Protein 6GDX (pdb70)

Sequence (323 aa):
SLIEETTADLRLLLTTVSTEVVEAQQLAQAAVEAGLAACCVSITPIQSCCYRWQGAIARETEQQMSFKTTVEQLDDALQQWLLQSQHPYALPECLVLTPIASSVAYRDWLRSSLSSLIETADLRLLLTTVSTEVEAQQLAQAAVEAGLAACCVSITPIQSSCCYRWQGAIARETEQQMSFKTTVEQLDDALQQQWLQSQHPYALPEECLVLTPIASSVAYRRDWLRSSLSLIETADLRLLLTTVSTEVEAQQLAQAAVEAGLAACCVSITPIQSSCCYRWQGAIARETEQQMSFKTTVEQLDALQQWLQSQHPYALPECLVLTPIASSVAYRDWLRSSLS

B-factor: mean 16.93, std 8.77, range [7.54, 92.62]

Nearest PDB structures (foldseek):
  6gdu-assembly1_A  TM=1.000E+00  e=5.718E-20  Synechococcus elongatus PCC 7942 = FACHB-805
  8umr-assembly1_B  TM=9.645E-01  e=8.218E-15  synthetic construct
  1kr4-assembly1_A  TM=9.808E-01  e=7.409E-11  Thermotoga maritima
  1o5j-assembly1_A  TM=9.788E-01  e=1.371E-10  Thermotoga maritima
  8t6c-assembly1_E  TM=9.879E-01  e=8.683E-10  synthetic construct

Secondary structure (DSSP, 8-state):
-EEE-SSEEEEEEEES-HHHHHHHHHHHHHTTS-SEEEEEEEEEEEEETTEEEEEEEEEEEEEEEHHHHHHHHHHHHHH-SSSS---EEE--SEEEHHHHHHHHHH-/--EEE-SSEEEEEEEES-HHHHHHHHHHHHHTTS-SEEEEEEEEEEEEETTEEEEEEEEEEEEEEEHHHHHHHHHHHHHHSSSSS---EEE--SEEEHHHHHHHHHH-/-EEE-SSEEEEEEEES-HHHHHHHHHHHHHTTS-SEEEEEEEEEEEEETTEEEEEEEEEEEEEEEHHHHHHHHHHHHHHSTT-----EEE--SEEEHHHHHHHHHT--

Radius of gyration: 18.45 Å; Cα contacts (8 Å, |Δi|>4): 808; chains: 3; bounding box: 30×48×52 Å

CATH classification: 3.30.70.120

Foldseek 3Di:
DKDFDFWKKKKKWKAADPVLQVVLQVVCLVVVLFLHKDKAKDWDWDQDPNRIDIGIIIMMIGIATNVSVVVSVVVCCVSPPDPDIDTDMDGDGMDDPVVVCSGHVSD/DDKDFDFWKKKKKWKAADPVLQVVLQVVCLVVLLAVGKDKDWDWDWDADPRHIDIGIIIMMIGIATNVSVVVSVVVCCPRPPDVDIDIDMDGDGMDDPVVVVSGVVSD/DKDFDFWKKKKKKKAADPVVQVVLQVVCLVQQLFVGKDKDKDWDWDADPRDTDIGIIIIMIGIATNVSPVVSVVVVCVVPVVDPIDTDMDGDGMDDPVVVVSGHVRGD

Structure (mmCIF, N/CA/C/O backbone):
data_6GDX
#
_entry.id   6GDX
#
_cell.length_a   35.602
_cell.length_b   96.329
_cell.length_c   48.912
_cell.angle_alpha   90.00
_cell.angle_beta   93.15
_cell.angle_gamma   90.00
#
_symmetry.space_group_name_H-M   'P 1 21 1'
#
loop_
_entity.id
_entity.type
_entity.pdbx_description
1 polymer 'Periplasmic divalent cation tolerance protein'
2 non-polymer 2-[BIS-(2-HYDROXY-ETHYL)-AMINO]-2-HYDROXYMETHYL-PROPANE-1,3-DIOL
3 water water
#
loop_
_atom_site.group_PDB
_atom_site.id
_atom_site.type_symbol
_atom_site.label_atom_id
_atom_site.label_alt_id
_atom_site.label_comp_id
_atom_site.label_asym_id
_atom_site.label_entity_id
_atom_site.label_seq_id
_atom_site.pdbx_PDB_ins_code
_atom_site.Cartn_x
_atom_site.Cartn_y
_atom_site.Cartn_z
_atom_site.occupancy
_atom_site.B_iso_or_equiv
_atom_site.auth_seq_id
_atom_site.auth_comp_id
_atom_site.auth_asym_id
_atom_site.auth_atom_id
_atom_site.pdbx_PDB_model_num
ATOM 1 N N . SER A 1 26 ? 7.977 -22.281 18.253 1.00 24.65 6 SER A N 1
ATOM 2 C CA . SER A 1 26 ? 7.448 -21.089 18.980 1.00 18.22 6 SER A CA 1
ATOM 3 C C . SER A 1 26 ? 7.266 -19.884 18.070 1.00 13.69 6 SER A C 1
ATOM 4 O O . SER A 1 26 ? 7.395 -18.731 18.473 1.00 13.70 6 SER A O 1
ATOM 7 N N . LEU A 1 27 ? 6.934 -20.176 16.831 1.00 14.33 7 LEU A N 1
ATOM 8 C CA . LEU A 1 27 ? 6.690 -19.180 15.818 1.00 13.59 7 LEU A CA 1
ATOM 9 C C . LEU A 1 27 ? 5.339 -18.537 16.057 1.00 12.65 7 LEU A C 1
ATOM 10 O O . LEU A 1 27 ? 4.342 -19.260 16.152 1.00 14.20 7 LEU A O 1
ATOM 15 N N . ILE A 1 28 ? 5.273 -17.216 16.135 1.00 11.47 8 ILE A N 1
ATOM 16 C CA . ILE A 1 28 ? 4.035 -16.474 16.295 1.00 12.58 8 ILE A CA 1
ATOM 17 C C . ILE A 1 28 ? 3.881 -15.408 15.243 1.00 11.04 8 ILE A C 1
ATOM 18 O O . ILE A 1 28 ? 4.861 -14.765 14.822 1.00 11.92 8 ILE A O 1
ATOM 23 N N . GLU A 1 29 ? 2.632 -15.185 14.848 1.00 12.02 9 GLU A N 1
ATOM 24 C CA A GLU A 1 29 ? 2.268 -14.127 13.942 0.50 12.30 9 GLU A CA 1
ATOM 25 C CA B GLU A 1 29 ? 2.353 -14.091 13.929 0.50 12.54 9 GLU A CA 1
ATOM 26 C C . GLU A 1 29 ? 2.470 -12.788 14.689 1.00 12.59 9 GLU A C 1
ATOM 27 O O . GLU A 1 29 ? 2.148 -12.726 15.882 1.00 15.82 9 GLU A O 1
ATOM 38 N N . THR A 1 30 ? 3.012 -11.755 14.022 1.00 12.89 10 THR A N 1
ATOM 39 C CA A THR A 1 30 ? 3.246 -10.473 14.662 0.50 14.48 10 THR A CA 1
ATOM 40 C CA B THR A 1 30 ? 3.346 -10.445 14.648 0.50 13.12 10 THR A CA 1
ATOM 41 C C . THR A 1 30 ? 2.904 -9.315 13.746 1.00 12.17 10 THR A C 1
ATOM 42 O O . THR A 1 30 ? 3.160 -9.370 12.560 1.00 13.89 10 THR A O 1
ATOM 49 N N . ALA A 1 31 ? 2.366 -8.239 14.319 1.00 11.92 11 ALA A N 1
ATOM 50 C CA . ALA A 1 31 ? 1.991 -7.021 13.600 1.00 12.73 11 ALA A CA 1
ATOM 51 C C . ALA A 1 31 ? 2.533 -5.747 14.220 1.00 11.78 11 ALA A C 1
ATOM 52 O O . ALA A 1 31 ? 2.381 -4.691 13.620 1.00 12.50 11 ALA A O 1
ATOM 54 N N . ASP A 1 32 ? 3.133 -5.823 15.402 1.00 11.56 12 ASP A N 1
ATOM 55 C CA . ASP A 1 32 ? 3.557 -4.639 16.149 1.00 11.98 12 ASP A CA 1
ATOM 56 C C . ASP A 1 32 ? 5.053 -4.395 16.184 1.00 10.80 12 ASP A C 1
ATOM 57 O O . ASP A 1 32 ? 5.483 -3.512 16.886 1.00 13.32 12 ASP A O 1
ATOM 59 N N . LEU A 1 33 ? 5.832 -5.202 15.476 1.00 9.67 13 LEU A N 1
ATOM 60 C CA . LEU A 1 33 ? 7.276 -5.002 15.362 1.00 8.96 13 LEU A CA 1
ATOM 61 C C . LEU A 1 33 ? 7.575 -4.227 14.089 1.00 8.84 13 LEU A C 1
ATOM 62 O O . LEU A 1 33 ? 6.858 -4.317 13.092 1.00 9.34 13 LEU A O 1
ATOM 67 N N . ARG A 1 34 ? 8.662 -3.455 14.136 1.00 8.77 14 ARG A N 1
ATOM 68 C CA . ARG A 1 34 ? 9.061 -2.607 12.999 1.00 8.78 14 ARG A CA 1
ATOM 69 C C . ARG A 1 34 ? 10.578 -2.653 12.834 1.00 8.41 14 ARG A C 1
ATOM 70 O O . ARG A 1 34 ? 11.333 -2.685 13.820 1.00 9.23 14 ARG A O 1
ATOM 78 N N . LEU A 1 35 ? 11.002 -2.570 11.577 1.00 7.96 15 LEU A N 1
ATOM 79 C CA . LEU A 1 35 ? 12.414 -2.337 11.222 1.00 8.08 15 LEU A CA 1
ATOM 80 C C . LEU A 1 35 ? 12.491 -0.991 10.534 1.00 8.54 15 LEU A C 1
ATOM 81 O O . LEU A 1 35 ? 11.830 -0.790 9.508 1.00 11.20 15 LEU A O 1
ATOM 86 N N . LEU A 1 36 ? 13.269 -0.075 11.063 1.00 8.36 16 LEU A N 1
ATOM 87 C CA . LEU A 1 36 ? 13.477 1.208 10.416 1.00 8.79 16 LEU A CA 1
ATOM 88 C C . LEU A 1 36 ? 14.868 1.175 9.771 1.00 8.28 16 LEU A C 1
ATOM 89 O O . LEU A 1 36 ? 15.877 0.945 10.455 1.00 9.03 16 LEU A O 1
ATOM 94 N N . LEU A 1 37 ? 14.922 1.370 8.455 1.00 8.77 17 LEU A N 1
ATOM 95 C CA . LEU A 1 37 ? 16.158 1.351 7.658 1.00 9.05 17 LEU A CA 1
ATOM 96 C C . LEU A 1 37 ? 16.564 2.761 7.323 1.00 9.24 17 LEU A C 1
ATOM 97 O O . LEU A 1 37 ? 15.753 3.558 6.813 1.00 10.24 17 LEU A O 1
ATOM 102 N N . THR A 1 38 ? 17.844 3.052 7.540 1.00 9.24 18 THR A N 1
ATOM 103 C CA . THR A 1 38 ? 18.452 4.294 7.109 1.00 9.44 18 THR A CA 1
ATOM 104 C C . THR A 1 38 ? 19.927 4.019 6.777 1.00 9.32 18 THR A C 1
ATOM 105 O O . THR A 1 38 ? 20.440 2.932 7.039 1.00 10.35 18 THR A O 1
ATOM 109 N N . THR A 1 39 ? 20.602 5.015 6.203 1.00 9.23 19 THR A N 1
ATOM 110 C CA . THR A 1 39 ? 22.034 4.927 5.965 1.00 9.78 19 THR A CA 1
ATOM 111 C C . THR A 1 39 ? 22.708 6.164 6.502 1.00 9.59 19 THR A C 1
ATOM 112 O O . THR A 1 39 ? 22.130 7.239 6.597 1.00 10.85 19 THR A O 1
ATOM 116 N N . VAL A 1 40 ? 23.985 6.001 6.853 1.00 10.07 20 VAL A N 1
ATOM 117 C CA . VAL A 1 40 ? 24.880 7.105 7.177 1.00 10.37 20 VAL A CA 1
ATOM 118 C C . VAL A 1 40 ? 26.189 6.888 6.412 1.00 10.89 20 VAL A C 1
ATOM 119 O O . VAL A 1 40 ? 26.413 5.840 5.802 1.00 11.62 20 VAL A O 1
ATOM 123 N N . SER A 1 41 ? 27.086 7.874 6.435 1.00 11.71 21 SER A N 1
ATOM 124 C CA . SER A 1 41 ? 28.278 7.776 5.623 1.00 12.21 21 SER A CA 1
ATOM 125 C C . SER A 1 41 ? 29.342 6.879 6.218 1.00 12.28 21 SER A C 1
ATOM 126 O O . SER A 1 41 ? 29.952 6.080 5.475 1.00 14.19 21 SER A O 1
ATOM 129 N N . THR A 1 42 ? 29.617 7.012 7.511 1.00 11.57 22 THR A N 1
ATOM 130 C CA . THR A 1 42 ? 30.792 6.380 8.108 1.00 12.59 22 THR A CA 1
ATOM 131 C C . THR A 1 42 ? 30.451 5.387 9.215 1.00 11.86 22 THR A C 1
ATOM 132 O O . THR A 1 42 ? 29.379 5.480 9.851 1.00 11.73 22 THR A O 1
ATOM 136 N N . GLU A 1 43 ? 31.339 4.430 9.436 1.00 12.46 23 GLU A N 1
ATOM 137 C CA . GLU A 1 43 ? 31.225 3.492 10.533 1.00 12.73 23 GLU A CA 1
ATOM 138 C C . GLU A 1 43 ? 31.080 4.208 11.864 1.00 12.50 23 GLU A C 1
ATOM 139 O O . GLU A 1 43 ? 30.235 3.831 12.678 1.00 13.07 23 GLU A O 1
ATOM 145 N N . VAL A 1 44 ? 31.885 5.226 12.108 1.00 13.58 24 VAL A N 1
ATOM 146 C CA A VAL A 1 44 ? 31.826 5.988 13.355 0.50 14.34 24 VAL A CA 1
ATOM 147 C CA B VAL A 1 44 ? 31.785 5.868 13.409 0.50 14.29 24 VAL A CA 1
ATOM 148 C C . VAL A 1 44 ? 30.431 6.579 13.564 1.00 13.32 24 VAL A C 1
ATOM 149 O O . VAL A 1 44 ? 29.860 6.525 14.657 1.00 15.06 24 VAL A O 1
ATOM 156 N N . GLU A 1 45 ? 29.903 7.206 12.524 1.00 13.11 25 GLU A N 1
ATOM 157 C CA . GLU A 1 45 ? 28.561 7.823 12.612 1.00 13.35 25 GLU A CA 1
ATOM 158 C C . GLU A 1 45 ? 27.524 6.762 12.958 1.00 12.41 25 GLU A C 1
ATOM 159 O O . GLU A 1 45 ? 26.632 6.985 13.805 1.00 12.87 25 GLU A O 1
ATOM 165 N N . ALA A 1 46 ? 27.630 5.605 12.321 1.00 10.93 26 ALA A N 1
ATOM 166 C CA . ALA A 1 46 ? 26.659 4.539 12.553 1.00 10.79 26 ALA A CA 1
ATOM 167 C C . ALA A 1 46 ? 26.733 4.015 13.982 1.00 10.27 26 ALA A C 1
ATOM 168 O O . ALA A 1 46 ? 25.714 3.805 14.636 1.00 10.60 26 ALA A O 1
ATOM 170 N N . GLN A 1 47 ? 27.954 3.802 14.461 1.00 11.26 27 GLN A N 1
ATOM 171 C CA . GLN A 1 47 ? 28.136 3.285 15.803 1.00 11.46 27 GLN A CA 1
ATOM 172 C C . GLN A 1 47 ? 27.594 4.233 16.855 1.00 12.19 27 GLN A C 1
ATOM 173 O O . GLN A 1 47 ? 26.912 3.841 17.818 1.00 12.72 27 GLN A O 1
ATOM 179 N N . GLN A 1 48 ? 27.858 5.524 16.683 1.00 12.44 28 GLN A N 1
ATOM 180 C CA . GLN A 1 48 ? 27.366 6.518 17.615 1.00 13.39 28 GLN A CA 1
ATOM 181 C C . GLN A 1 48 ? 25.852 6.649 17.614 1.00 13.11 28 GLN A C 1
ATOM 182 O O . GLN A 1 48 ? 25.219 6.731 18.675 1.00 13.61 28 GLN A O 1
ATOM 188 N N . LEU A 1 49 ? 25.269 6.670 16.438 1.00 12.59 29 LEU A N 1
ATOM 189 C CA . LEU A 1 49 ? 23.819 6.777 16.330 1.00 12.53 29 LEU A CA 1
ATOM 190 C C . LEU A 1 49 ? 23.129 5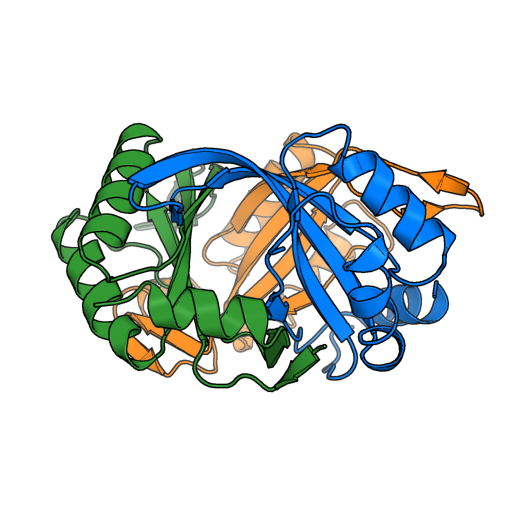.534 16.889 1.00 11.93 29 LEU A C 1
ATOM 191 O O . LEU A 1 49 ? 22.100 5.638 17.581 1.00 12.93 29 LEU A O 1
ATOM 196 N N . ALA A 1 50 ? 23.696 4.360 16.630 1.00 10.98 30 ALA A N 1
ATOM 197 C CA . ALA A 1 50 ? 23.101 3.121 17.136 1.00 11.04 30 ALA A CA 1
ATOM 198 C C . ALA A 1 50 ? 23.116 3.092 18.648 1.00 11.46 30 ALA A C 1
ATOM 199 O O . ALA A 1 50 ? 22.076 2.800 19.281 1.00 12.31 30 ALA A O 1
ATOM 201 N N . GLN A 1 51 ? 24.258 3.443 19.228 1.00 11.96 31 GLN A N 1
ATOM 202 C CA . GLN A 1 51 ? 24.371 3.430 20.671 1.00 13.26 31 GLN A CA 1
ATOM 203 C C . GLN A 1 51 ? 23.405 4.414 21.307 1.00 13.26 31 GLN A C 1
ATOM 204 O O . GLN A 1 51 ? 22.767 4.104 22.318 1.00 14.41 31 GLN A O 1
ATOM 210 N N . ALA A 1 52 ? 23.309 5.608 20.746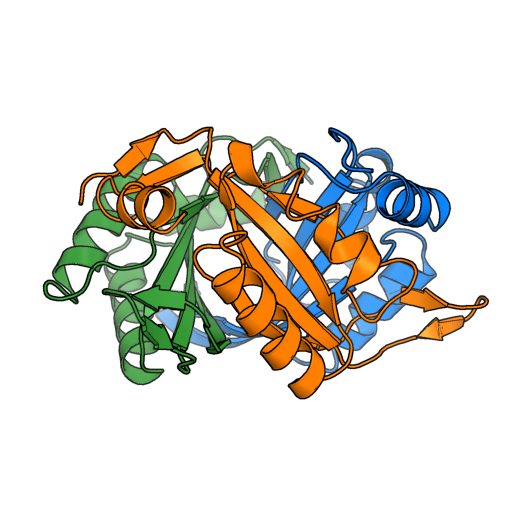 1.00 12.52 32 ALA A N 1
ATOM 211 C CA . ALA A 1 52 ? 22.435 6.597 21.319 1.00 13.75 32 ALA A CA 1
ATOM 212 C C . ALA A 1 52 ? 20.968 6.197 21.220 1.00 13.06 32 ALA A C 1
ATOM 213 O O . ALA A 1 52 ? 20.173 6.502 22.127 1.00 13.94 32 ALA A O 1
ATOM 215 N N . ALA A 1 53 ? 20.559 5.593 20.113 1.00 12.10 33 ALA A N 1
ATOM 216 C CA . ALA A 1 53 ? 19.170 5.102 20.013 1.00 11.82 33 ALA A CA 1
ATOM 217 C C . ALA A 1 53 ? 18.813 4.044 21.045 1.00 11.98 33 ALA A C 1
ATOM 218 O O . ALA A 1 53 ? 17.695 4.060 21.612 1.00 12.85 33 ALA A O 1
ATOM 220 N N . VAL A 1 54 ? 19.723 3.108 21.266 1.00 12.01 34 VAL A N 1
ATOM 221 C CA . VAL A 1 54 ? 19.494 2.073 22.272 1.00 12.64 34 VAL A CA 1
ATOM 222 C C . VAL A 1 54 ? 19.496 2.683 23.667 1.00 13.72 34 VAL A C 1
ATOM 223 O O . VAL A 1 54 ? 18.632 2.362 24.479 1.00 14.46 34 VAL A O 1
ATOM 227 N N . GLU A 1 55 ? 20.432 3.604 23.937 1.00 14.59 35 GLU A N 1
ATOM 228 C CA . GLU A 1 55 ? 20.503 4.263 25.235 1.00 17.20 35 GLU A CA 1
ATOM 229 C C . GLU A 1 55 ? 19.210 4.973 25.527 1.00 17.74 35 GLU A C 1
ATOM 230 O O . GLU A 1 55 ? 18.757 4.933 26.673 1.00 21.04 35 GLU A O 1
ATOM 236 N N . ALA A 1 56 ? 18.642 5.659 24.535 1.00 17.06 36 ALA A N 1
ATOM 237 C CA . ALA A 1 56 ? 17.386 6.363 24.716 1.00 17.33 36 ALA A CA 1
ATOM 238 C C . ALA A 1 56 ? 16.145 5.469 24.812 1.00 17.31 36 ALA A C 1
ATOM 239 O O . ALA A 1 56 ? 15.044 5.986 25.084 1.00 20.99 36 ALA A O 1
ATOM 241 N N . GLY A 1 57 ? 16.299 4.161 24.640 1.00 16.61 37 GLY A N 1
ATOM 242 C CA . GLY A 1 57 ? 15.158 3.264 24.722 1.00 16.74 37 GLY A CA 1
ATOM 243 C C . GLY A 1 57 ? 14.255 3.293 23.513 1.00 15.14 37 GLY A C 1
ATOM 244 O O . GLY A 1 57 ? 13.108 2.826 23.596 1.00 17.10 37 GLY A O 1
ATOM 245 N N . LEU A 1 58 ? 14.753 3.816 22.379 1.00 13.93 38 LEU A N 1
ATOM 246 C CA . LEU A 1 58 ? 13.941 3.973 21.163 1.00 13.39 38 LEU A CA 1
ATOM 247 C C . LEU A 1 58 ? 14.031 2.818 20.193 1.00 11.70 38 LEU A C 1
ATOM 248 O O . LEU A 1 58 ? 13.173 2.641 19.326 1.00 13.08 38 LEU A O 1
ATOM 253 N N . ALA A 1 59 ? 15.100 2.057 20.301 1.00 11.52 39 ALA A N 1
ATOM 254 C CA . ALA A 1 59 ? 15.308 0.845 19.525 1.00 10.30 39 ALA A CA 1
ATOM 255 C C . ALA A 1 59 ? 15.846 -0.215 20.463 1.00 10.38 39 ALA A C 1
ATOM 256 O O . ALA A 1 59 ? 16.661 0.091 21.340 1.00 11.58 39 ALA A O 1
ATOM 258 N N . ALA A 1 60 ? 15.411 -1.452 20.278 1.00 9.93 40 ALA A N 1
ATOM 259 C CA . ALA A 1 60 ? 15.903 -2.576 21.084 1.00 10.58 40 ALA A CA 1
ATOM 260 C C . ALA A 1 60 ? 17.291 -3.004 20.654 1.00 9.69 40 ALA A C 1
ATOM 261 O O . ALA A 1 60 ? 18.105 -3.428 21.456 1.00 11.01 40 ALA A O 1
ATOM 263 N N . CYS A 1 61 ? 17.533 -2.949 19.353 1.00 9.61 41 CYS A N 1
ATOM 264 C CA A CYS A 1 61 ? 18.827 -3.252 18.827 0.50 9.89 41 CYS A CA 1
ATOM 265 C CA B CYS A 1 61 ? 18.759 -3.441 18.727 0.50 9.86 41 CYS A CA 1
ATOM 266 C C . CYS A 1 61 ? 18.923 -2.675 17.446 1.00 9.11 41 CYS A C 1
ATOM 267 O O . CYS A 1 61 ? 17.929 -2.285 16.836 1.00 9.60 41 CYS A O 1
ATOM 272 N N . VAL A 1 62 ? 20.170 -2.492 17.024 1.00 8.85 42 VAL A N 1
ATOM 273 C CA . VAL A 1 62 ? 20.477 -1.855 15.743 1.00 9.27 42 VAL A CA 1
ATOM 274 C C . VAL A 1 62 ? 21.573 -2.676 15.082 1.00 9.46 42 VAL A C 1
ATOM 275 O O . VAL A 1 62 ? 22.592 -2.986 15.714 1.00 10.79 42 VAL A O 1
ATOM 279 N N . SER A 1 63 ? 21.387 -3.023 13.823 1.00 8.93 43 SER A N 1
ATOM 280 C CA . SER A 1 63 ? 22.474 -3.616 13.037 1.00 9.56 43 SER A CA 1
ATOM 281 C C . SER A 1 63 ? 23.062 -2.595 12.092 1.00 8.76 43 SER A C 1
ATOM 282 O O . SER A 1 63 ? 22.388 -1.689 11.603 1.00 9.95 43 SER A O 1
ATOM 285 N N . ILE A 1 64 ? 24.358 -2.794 11.832 1.00 8.80 44 ILE A N 1
ATOM 286 C CA . ILE A 1 64 ? 25.130 -1.932 10.964 1.00 8.99 44 ILE A CA 1
ATOM 287 C C . ILE A 1 64 ? 25.883 -2.800 9.962 1.00 8.79 44 ILE A C 1
ATOM 288 O O . ILE A 1 64 ? 26.593 -3.717 10.342 1.00 8.67 44 ILE A O 1
ATOM 293 N N . THR A 1 65 ? 25.696 -2.508 8.663 1.00 9.75 45 THR A N 1
ATOM 294 C CA . THR A 1 65 ? 26.225 -3.280 7.562 1.00 11.40 45 THR A CA 1
ATOM 295 C C . THR A 1 65 ? 26.929 -2.309 6.577 1.00 10.77 45 THR A C 1
ATOM 296 O O . THR A 1 65 ? 26.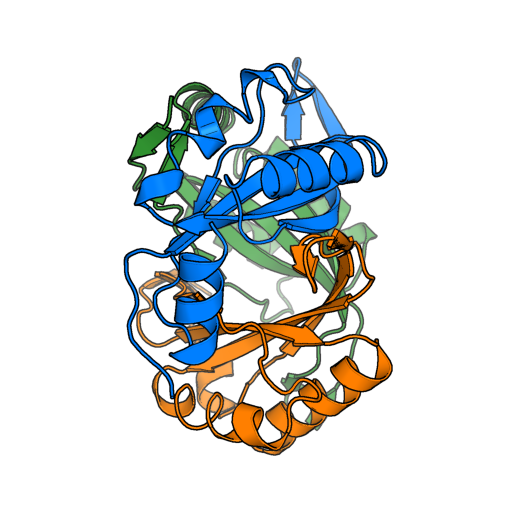316 -1.423 6.079 1.00 10.14 45 THR A O 1
ATOM 300 N N . PRO A 1 66 ? 28.208 -2.515 6.232 1.00 10.99 46 PRO A N 1
ATOM 301 C CA . PRO A 1 66 ? 28.845 -1.648 5.215 1.00 10.54 46 PRO A CA 1
ATOM 302 C C . PRO A 1 66 ? 28.259 -1.930 3.836 1.00 10.38 46 PRO A C 1
ATOM 303 O O . PRO A 1 66 ? 28.118 -3.102 3.475 1.00 12.08 46 PRO A O 1
ATOM 307 N N . ILE A 1 67 ? 27.963 -0.892 3.084 1.00 9.15 47 ILE A N 1
ATOM 308 C CA . ILE A 1 67 ? 27.416 -1.001 1.726 1.00 8.97 47 ILE A CA 1
ATOM 309 C C . ILE A 1 67 ? 28.100 -0.052 0.800 1.00 8.76 47 ILE A C 1
ATOM 310 O O . ILE A 1 67 ? 28.814 0.881 1.216 1.00 9.89 47 ILE A O 1
ATOM 315 N N . GLN A 1 68 ? 27.849 -0.223 -0.490 1.00 8.63 48 GLN A N 1
ATOM 316 C CA . GLN A 1 68 ? 28.009 0.843 -1.470 1.00 9.99 48 GLN A CA 1
ATOM 317 C C . GLN A 1 68 ? 26.637 1.229 -1.956 1.00 9.92 48 GLN A C 1
ATOM 318 O O . GLN A 1 68 ? 25.755 0.359 -2.100 1.00 11.40 48 GLN A O 1
ATOM 324 N N . SER A 1 69 ? 26.441 2.516 -2.188 1.00 10.61 49 SER A N 1
ATOM 325 C CA . SER A 1 69 ? 25.152 3.065 -2.601 1.00 11.47 49 SER A CA 1
ATOM 326 C C . SER A 1 69 ? 25.349 3.845 -3.885 1.00 11.36 49 SER A C 1
ATOM 327 O O . SER A 1 69 ? 26.268 4.656 -3.964 1.00 13.40 49 SER A O 1
ATOM 330 N N . CYS A 1 70 ? 24.442 3.649 -4.834 1.00 10.65 50 CYS A N 1
ATOM 331 C CA A CYS A 1 70 ? 24.448 4.357 -6.100 0.60 10.58 50 CYS A CA 1
ATOM 332 C CA B CYS A 1 70 ? 24.447 4.336 -6.116 0.40 11.33 50 CYS A CA 1
ATOM 333 C C . CYS A 1 70 ? 23.120 5.067 -6.228 1.00 10.47 50 CYS A C 1
ATOM 334 O O . CYS A 1 70 ? 22.055 4.467 -6.025 1.00 10.65 50 CYS A O 1
ATOM 339 N N . TYR A 1 71 ? 23.158 6.351 -6.543 1.00 11.35 51 TYR A N 1
ATOM 340 C CA . TYR A 1 71 ? 21.956 7.193 -6.574 1.00 13.43 51 TYR A CA 1
ATOM 341 C C . TYR A 1 71 ? 22.269 8.461 -7.352 1.00 14.12 51 TYR A C 1
ATOM 342 O O . TYR A 1 71 ? 23.391 8.814 -7.544 1.00 15.55 51 TYR A O 1
ATOM 351 N N . ARG A 1 72 ? 21.275 9.165 -7.866 1.00 17.75 52 ARG A N 1
ATOM 352 C CA . ARG A 1 72 ? 21.604 10.517 -8.468 1.00 19.34 52 ARG A CA 1
ATOM 353 C C . ARG A 1 72 ? 21.326 11.550 -7.391 1.00 18.70 52 ARG A C 1
ATOM 354 O O . ARG A 1 72 ? 20.363 11.410 -6.698 1.00 17.28 52 ARG A O 1
ATOM 362 N N . TRP A 1 73 ? 22.191 12.520 -7.250 1.00 16.93 53 TRP A N 1
ATOM 363 C CA . TRP A 1 73 ? 22.029 13.538 -6.245 1.00 16.30 53 TRP A CA 1
ATOM 364 C C . TRP A 1 73 ? 22.741 14.707 -6.825 1.00 15.58 53 TRP A C 1
ATOM 365 O O . TRP A 1 73 ? 23.766 14.546 -7.460 1.00 16.89 53 TRP A O 1
ATOM 376 N N . GLN A 1 74 ? 22.175 15.904 -6.619 1.00 14.06 54 GLN A N 1
ATOM 377 C CA . GLN A 1 74 ? 22.854 17.093 -7.098 1.00 14.93 54 GLN A CA 1
ATOM 378 C C . GLN A 1 74 ? 23.173 17.031 -8.598 1.00 14.60 54 GLN A C 1
ATOM 379 O O . GLN A 1 74 ? 24.209 17.473 -9.074 1.00 15.36 54 GLN A O 1
ATOM 385 N N . GLY A 1 75 ? 22.218 16.470 -9.321 1.00 15.12 55 GLY A N 1
ATOM 386 C CA . GLY A 1 75 ? 22.336 16.370 -10.781 1.00 16.71 55 GLY A CA 1
ATOM 387 C C . GLY A 1 75 ? 23.252 15.299 -11.339 1.00 19.02 55 GLY A C 1
ATOM 388 O O . GLY A 1 75 ? 23.318 15.169 -12.563 1.00 23.84 55 GLY A O 1
ATOM 389 N N . ALA A 1 76 ? 23.952 14.541 -10.490 1.00 18.36 56 ALA A N 1
ATOM 390 C CA . ALA A 1 76 ? 25.011 13.597 -10.914 1.00 20.52 56 ALA A CA 1
ATOM 391 C C . ALA A 1 76 ? 24.853 12.231 -10.245 1.00 20.50 56 ALA A C 1
ATOM 392 O O . ALA A 1 76 ? 24.623 12.156 -9.072 1.00 19.57 56 ALA A O 1
ATOM 394 N N . ILE A 1 77 ? 25.094 11.158 -10.979 1.00 18.04 57 ILE A N 1
ATOM 395 C CA . ILE A 1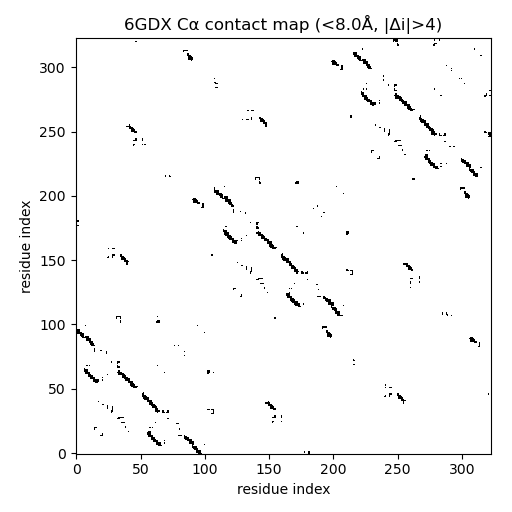 77 ? 25.029 9.809 -10.421 1.00 18.41 57 ILE A CA 1
ATOM 396 C C . ILE A 1 77 ? 26.270 9.651 -9.579 1.00 17.76 57 ILE A C 1
ATOM 397 O O . ILE A 1 77 ? 27.376 10.036 -9.985 1.00 24.54 57 ILE A O 1
ATOM 402 N N . ALA A 1 78 ? 26.084 9.109 -8.389 1.00 17.26 58 ALA A N 1
ATOM 403 C CA . ALA A 1 78 ? 27.167 8.906 -7.471 1.00 17.21 58 ALA A CA 1
ATOM 404 C C . ALA A 1 78 ? 27.191 7.467 -7.026 1.00 15.19 58 ALA A C 1
ATOM 405 O O . ALA A 1 78 ? 26.153 6.836 -6.979 1.00 15.75 58 ALA A O 1
ATOM 407 N N . ARG A 1 79 ? 28.359 6.953 -6.665 1.00 14.59 59 ARG A N 1
ATOM 408 C CA . ARG A 1 79 ? 28.479 5.693 -5.948 1.00 14.84 59 ARG A CA 1
ATOM 409 C C . ARG A 1 79 ? 29.396 5.965 -4.773 1.00 14.37 59 ARG A C 1
ATOM 410 O O . ARG A 1 79 ? 30.572 6.343 -4.975 1.00 17.40 59 ARG A O 1
ATOM 418 N N . GLU A 1 80 ? 28.910 5.744 -3.552 1.00 12.48 60 GLU A N 1
ATOM 419 C CA . GLU A 1 80 ? 29.653 6.083 -2.359 1.00 14.11 60 GLU A CA 1
ATOM 420 C C . GLU A 1 80 ? 29.501 4.966 -1.361 1.00 11.96 60 GLU A C 1
ATOM 421 O O . GLU A 1 80 ? 28.502 4.238 -1.351 1.00 13.32 60 GLU A O 1
ATOM 427 N N . THR A 1 81 ? 30.493 4.822 -0.500 1.00 11.84 61 THR A N 1
ATOM 428 C CA . THR A 1 81 ? 30.393 3.882 0.590 1.00 11.45 61 THR A CA 1
ATOM 429 C C . THR A 1 81 ? 29.547 4.488 1.706 1.00 10.87 61 THR A C 1
ATOM 430 O O . THR A 1 81 ? 29.629 5.699 1.987 1.00 12.90 61 THR A O 1
ATOM 434 N N . GLU A 1 82 ? 28.716 3.635 2.306 1.00 9.95 62 GLU A N 1
ATOM 435 C CA . GLU A 1 82 ? 27.813 4.027 3.379 1.00 9.94 62 GLU A CA 1
ATOM 436 C C . GLU A 1 82 ? 27.707 2.864 4.358 1.00 9.20 62 GLU A C 1
ATOM 437 O O . GLU A 1 82 ? 28.242 1.785 4.119 1.00 10.03 62 GLU A O 1
ATOM 443 N N . GLN A 1 83 ? 26.979 3.102 5.445 1.00 9.63 63 GLN A N 1
ATOM 444 C CA . GLN A 1 83 ? 26.627 2.071 6.395 1.00 9.52 63 GLN A CA 1
ATOM 445 C C . GLN A 1 83 ? 25.116 1.961 6.403 1.00 9.40 63 GLN A C 1
ATOM 446 O O . GLN A 1 83 ? 24.411 2.955 6.655 1.00 10.20 63 GLN A O 1
ATOM 452 N N . GLN A 1 84 ? 24.606 0.778 6.123 1.00 8.75 64 GLN A N 1
ATOM 453 C CA . GLN A 1 84 ? 23.176 0.492 6.259 1.00 8.93 64 GLN A CA 1
ATOM 454 C C . GLN A 1 84 ? 22.885 0.223 7.711 1.00 9.15 64 GLN A C 1
ATOM 455 O O . GLN A 1 84 ? 23.490 -0.672 8.316 1.00 10.75 64 GLN A O 1
ATOM 461 N N . MET A 1 85 ? 21.877 0.894 8.245 1.00 8.91 65 MET A N 1
ATOM 462 C CA . MET A 1 85 ? 21.431 0.677 9.609 1.00 9.11 65 MET A CA 1
ATOM 463 C C . MET A 1 85 ? 20.024 0.092 9.598 1.00 9.00 65 MET A C 1
ATOM 464 O O . MET A 1 85 ? 19.194 0.464 8.746 1.00 10.22 65 MET A O 1
ATOM 469 N N . SER A 1 86 ? 19.755 -0.840 10.500 1.00 8.36 66 SER A N 1
ATOM 470 C CA . SER A 1 86 ? 18.420 -1.422 10.700 1.00 8.46 66 SER A CA 1
ATOM 471 C C . SER A 1 86 ? 18.113 -1.384 12.182 1.00 8.59 66 SER A C 1
ATOM 472 O O . SER A 1 86 ? 18.755 -2.041 12.992 1.00 9.71 66 SER A O 1
ATOM 475 N N . PHE A 1 87 ? 17.151 -0.529 12.525 1.00 8.06 67 PHE A N 1
ATOM 476 C CA . PHE A 1 87 ? 16.716 -0.336 13.901 1.00 8.40 67 PHE A CA 1
ATOM 477 C C . PHE A 1 87 ? 15.499 -1.211 14.178 1.00 8.24 67 PHE A C 1
ATOM 478 O O . PHE A 1 87 ? 14.483 -1.097 13.472 1.00 9.57 67 PHE A O 1
ATOM 486 N N . LYS A 1 88 ? 15.576 -2.039 15.195 1.00 8.38 68 LYS A N 1
ATOM 487 C CA . LYS A 1 88 ? 14.452 -2.878 15.606 1.00 9.42 68 LYS A CA 1
ATOM 488 C C . LYS A 1 88 ? 13.677 -2.166 16.682 1.00 9.07 68 LYS A C 1
ATOM 489 O O . LYS A 1 88 ? 14.235 -1.808 17.742 1.00 10.13 68 LYS A O 1
ATOM 495 N N . THR A 1 89 ? 12.382 -2.014 16.470 1.00 9.19 69 THR A N 1
ATOM 496 C CA . THR A 1 89 ? 11.548 -1.295 17.423 1.00 9.64 69 THR A CA 1
ATOM 497 C C . THR A 1 89 ? 10.127 -1.801 17.343 1.00 9.61 69 THR A C 1
ATOM 498 O O . THR A 1 89 ? 9.826 -2.782 16.667 1.00 9.66 69 THR A O 1
ATOM 502 N N . THR A 1 90 ? 9.238 -1.155 18.085 1.00 10.50 70 THR A N 1
ATOM 503 C CA . THR A 1 90 ? 7.816 -1.466 18.065 1.00 10.88 70 THR A CA 1
ATOM 504 C C . THR A 1 90 ? 7.053 -0.352 17.358 1.00 10.69 70 THR A C 1
ATOM 505 O O . THR A 1 90 ? 7.531 0.766 17.221 1.00 11.39 70 THR A O 1
ATOM 509 N N . VAL A 1 91 ? 5.822 -0.690 16.952 1.00 11.24 71 VAL A N 1
ATOM 510 C CA . VAL A 1 91 ? 4.952 0.303 16.362 1.00 13.65 71 VAL A CA 1
ATOM 511 C C . VAL A 1 91 ? 4.755 1.468 17.341 1.00 13.58 71 VAL A C 1
ATOM 512 O O . VAL A 1 91 ? 4.692 2.623 16.933 1.00 14.77 71 VAL A O 1
ATOM 516 N N . GLU A 1 92 ? 4.684 1.182 18.645 1.00 13.48 72 GLU A N 1
ATOM 517 C CA . GLU A 1 92 ? 4.466 2.241 19.628 1.00 15.59 72 GLU A CA 1
ATOM 518 C C . GLU A 1 92 ? 5.620 3.219 19.765 1.00 15.35 72 GLU A C 1
ATOM 519 O O . GLU A 1 92 ? 5.392 4.398 20.069 1.00 17.17 72 GLU A O 1
ATOM 525 N N . GLN A 1 93 ? 6.861 2.751 19.518 1.00 13.60 73 GLN A N 1
ATOM 526 C CA . GLN A 1 93 ? 8.037 3.599 19.636 1.00 13.91 73 GLN A CA 1
ATOM 527 C C . GLN A 1 93 ? 8.495 4.195 18.308 1.00 13.09 73 GLN A C 1
ATOM 528 O O . GLN A 1 93 ? 9.381 5.027 18.294 1.00 14.06 73 GLN A O 1
ATOM 534 N N . LEU A 1 94 ? 7.902 3.766 17.192 1.00 11.90 74 LEU A N 1
ATOM 535 C CA . LEU A 1 94 ? 8.452 4.097 15.873 1.00 12.62 74 LEU A CA 1
ATOM 536 C C . LEU A 1 94 ? 8.456 5.587 15.589 1.00 13.15 74 LEU A C 1
ATOM 537 O O . LEU A 1 94 ? 9.444 6.118 15.099 1.00 14.09 74 LEU A O 1
ATOM 542 N N . ASP A 1 95 ? 7.359 6.281 15.891 1.00 14.27 75 ASP A N 1
ATOM 543 C CA A ASP A 1 95 ? 7.318 7.718 15.630 0.50 15.58 75 ASP A CA 1
ATOM 544 C CA B ASP A 1 95 ? 7.299 7.707 15.609 0.50 15.75 75 ASP A CA 1
ATOM 545 C C . ASP A 1 95 ? 8.379 8.467 16.403 1.00 15.45 75 ASP A C 1
ATOM 546 O O . ASP A 1 95 ? 9.076 9.341 15.846 1.00 17.66 75 ASP A O 1
ATOM 555 N N . ALA A 1 96 ? 8.526 8.117 17.674 1.00 15.23 76 ALA A N 1
ATOM 556 C CA . ALA A 1 96 ? 9.537 8.746 18.525 1.00 15.95 76 ALA A CA 1
ATOM 557 C C . ALA A 1 96 ? 10.937 8.456 17.983 1.00 15.38 76 ALA A C 1
ATOM 558 O O . ALA A 1 96 ? 11.803 9.344 17.968 1.00 15.73 76 ALA A O 1
ATOM 560 N N . LEU A 1 97 ? 11.188 7.217 17.548 1.00 14.01 77 LEU A N 1
ATOM 561 C CA . LEU A 1 97 ? 12.489 6.886 16.976 1.00 13.31 77 LEU A CA 1
ATOM 562 C C . LEU A 1 97 ? 12.767 7.731 15.742 1.00 13.80 77 LEU A C 1
ATOM 563 O O . LEU A 1 97 ? 13.884 8.300 15.594 1.00 14.85 77 LEU A O 1
ATOM 568 N N . GLN A 1 98 ? 11.828 7.812 14.817 1.00 14.92 78 GLN A N 1
ATOM 569 C CA . GLN A 1 98 ? 12.031 8.596 13.584 1.00 17.25 78 GLN A CA 1
ATOM 570 C C . GLN A 1 98 ? 12.213 10.081 13.867 1.00 17.10 78 GLN A C 1
ATOM 571 O O . GLN A 1 98 ? 13.048 10.736 13.231 1.00 19.66 78 GLN A O 1
ATOM 577 N N . GLN A 1 99 ? 11.455 10.617 14.817 1.00 17.12 79 GLN A N 1
ATOM 578 C CA . GLN A 1 99 ? 11.604 12.049 15.166 1.00 19.03 79 GLN A CA 1
ATOM 579 C C . GLN A 1 99 ? 12.977 12.310 15.742 1.00 17.73 79 GLN A C 1
ATOM 580 O O . GLN A 1 99 ? 13.645 13.300 15.369 1.00 21.36 79 GLN A O 1
ATOM 586 N N . TRP A 1 100 ? 13.415 11.422 16.624 1.00 15.90 80 TRP A N 1
ATOM 587 C CA . TRP A 1 100 ? 14.742 11.501 17.197 1.00 16.35 80 TRP A CA 1
ATOM 588 C C . TRP A 1 100 ? 15.833 11.372 16.130 1.00 17.20 80 TRP A C 1
ATOM 589 O O . TRP A 1 100 ? 16.797 12.147 16.085 1.00 17.74 80 TRP A O 1
ATOM 600 N N . LEU A 1 101 ? 15.671 10.388 15.255 1.00 16.91 81 LEU A N 1
ATOM 601 C CA A LEU A 1 101 ? 16.700 10.083 14.259 0.50 17.58 81 LEU A CA 1
ATOM 602 C CA B LEU A 1 101 ? 16.632 10.107 14.187 0.50 18.61 81 LEU A CA 1
ATOM 603 C C . LEU A 1 101 ? 16.882 11.302 13.342 1.00 20.15 81 LEU A C 1
ATOM 604 O O . LEU A 1 101 ? 18.009 11.671 13.066 1.00 21.20 81 LEU A O 1
ATOM 613 N N . GLN A 1 102 ? 15.799 11.933 12.929 1.00 21.69 82 GLN A N 1
ATOM 614 C CA . GLN A 1 102 ? 15.830 13.140 12.116 1.00 25.73 82 GLN A CA 1
ATOM 615 C C . GLN A 1 102 ? 16.681 14.216 12.776 1.00 25.53 82 GLN A C 1
ATOM 616 O O . GLN A 1 102 ? 17.589 14.749 12.132 1.00 26.81 82 GLN A O 1
ATOM 618 N N . SER A 1 103 ? 16.417 14.513 14.052 1.00 23.19 83 SER A N 1
ATOM 619 C CA . SER A 1 103 ? 17.217 15.510 14.804 1.00 22.48 83 SER A CA 1
ATOM 620 C C . SER A 1 103 ? 18.698 15.171 14.895 1.00 20.74 83 SER A C 1
ATOM 621 O O . SER A 1 103 ? 19.541 16.060 15.001 1.00 23.47 83 SER A O 1
ATOM 624 N N . GLN A 1 104 ? 19.010 13.883 14.907 1.00 18.71 84 GLN A N 1
ATOM 625 C CA . GLN A 1 104 ? 20.371 13.406 15.121 1.00 19.58 84 GLN A CA 1
ATOM 626 C C . GLN A 1 104 ? 21.081 12.927 13.872 1.00 19.99 84 GLN A C 1
ATOM 627 O O . GLN A 1 104 ? 22.297 12.719 13.926 1.00 20.80 84 GLN A O 1
ATOM 633 N N . HIS A 1 105 ? 20.351 12.746 12.769 1.00 19.42 85 HIS A N 1
ATOM 634 C CA . HIS A 1 105 ? 20.931 12.121 11.572 1.00 18.63 85 HIS A CA 1
ATOM 635 C C . HIS A 1 105 ? 21.909 13.075 10.878 1.00 19.55 85 HIS A C 1
ATOM 636 O O . HIS A 1 105 ? 21.636 14.262 10.752 1.00 21.16 85 HIS A O 1
ATOM 643 N N . PRO A 1 106 ? 23.067 12.573 10.421 1.00 18.26 86 PRO A N 1
ATOM 644 C CA . PRO A 1 106 ? 24.013 13.447 9.712 1.00 18.20 86 PRO A CA 1
ATOM 645 C C . PRO A 1 106 ? 23.597 13.979 8.344 1.00 17.21 86 PRO A C 1
ATOM 646 O O . PRO A 1 106 ? 24.152 14.974 7.897 1.00 20.20 86 PRO A O 1
ATOM 650 N N . TYR A 1 107 ? 22.645 13.339 7.679 1.00 14.93 87 TYR A N 1
ATOM 651 C CA . TYR A 1 107 ? 22.238 13.740 6.352 1.00 16.59 87 TYR A CA 1
ATOM 652 C C . TYR A 1 107 ? 21.056 14.665 6.447 1.00 18.27 87 TYR A C 1
ATOM 653 O O . TYR A 1 107 ? 20.168 14.498 7.290 1.00 19.75 87 TYR A O 1
ATOM 662 N N . ALA A 1 108 ? 21.052 15.627 5.531 1.00 21.36 88 ALA A N 1
ATOM 663 C CA . ALA A 1 108 ? 19.906 16.503 5.356 1.00 24.72 88 ALA A CA 1
ATOM 664 C C . ALA A 1 108 ? 18.654 15.767 4.885 1.00 23.33 88 ALA A C 1
ATOM 665 O O . ALA A 1 108 ? 17.558 16.120 5.322 1.00 25.02 88 ALA A O 1
ATOM 667 N N . LEU A 1 109 ? 18.823 14.740 4.040 1.00 17.97 89 LEU A N 1
ATOM 668 C CA . LEU A 1 109 ? 17.698 13.928 3.574 1.00 16.36 89 LEU A CA 1
ATOM 669 C C . LEU A 1 109 ? 18.042 12.465 3.895 1.00 14.75 89 LEU A C 1
ATOM 670 O O . LEU A 1 109 ? 18.598 11.765 3.070 1.00 15.73 89 LEU A O 1
ATOM 675 N N . PRO A 1 110 ? 17.742 12.004 5.115 1.00 13.79 90 PRO A N 1
ATOM 676 C CA . PRO A 1 110 ? 18.040 10.602 5.433 1.00 13.90 90 PRO A CA 1
ATOM 677 C C . PRO A 1 110 ? 17.119 9.642 4.716 1.00 12.18 90 PRO A C 1
ATOM 678 O O . PRO A 1 110 ? 15.926 9.912 4.548 1.00 11.89 90 PRO A O 1
ATOM 682 N N . GLU A 1 111 ? 17.652 8.476 4.376 1.00 11.45 91 GLU A N 1
ATOM 683 C CA . GLU A 1 111 ? 16.817 7.362 4.005 1.00 11.01 91 GLU A CA 1
ATOM 684 C C . GLU A 1 111 ? 15.894 7.038 5.182 1.00 10.31 91 GLU A C 1
ATOM 685 O O . GLU A 1 111 ? 16.269 7.094 6.336 1.00 10.91 91 GLU A O 1
ATOM 691 N N . CYS A 1 112 ? 14.649 6.709 4.854 1.00 11.07 92 CYS A N 1
ATOM 692 C CA . CYS A 1 112 ? 13.672 6.310 5.863 1.00 12.29 92 CYS A CA 1
ATOM 693 C C . CYS A 1 112 ? 12.750 5.314 5.228 1.00 11.66 92 CYS A C 1
ATOM 694 O O . CYS A 1 112 ? 11.877 5.668 4.426 1.00 13.43 92 CYS A O 1
ATOM 697 N N . LEU A 1 113 ? 12.964 4.049 5.535 1.00 10.36 93 LEU A N 1
ATOM 698 C CA . LEU A 1 113 ? 12.068 3.000 5.032 1.00 10.87 93 LEU A CA 1
ATOM 699 C C . LEU A 1 113 ? 11.736 2.090 6.172 1.00 10.21 93 LEU A C 1
ATOM 700 O O . LEU A 1 113 ? 12.622 1.703 6.935 1.00 12.20 93 LEU A O 1
ATOM 705 N N . VAL A 1 114 ? 10.458 1.747 6.323 1.00 8.33 94 VAL A N 1
ATOM 706 C CA . VAL A 1 114 ? 10.009 0.946 7.451 1.00 8.43 94 VAL A CA 1
ATOM 707 C C . VAL A 1 114 ? 9.451 -0.354 6.937 1.00 7.92 94 VAL A C 1
ATOM 708 O O . VAL A 1 114 ? 8.587 -0.340 6.045 1.00 8.65 94 VAL A O 1
ATOM 712 N N . LEU A 1 115 ? 9.887 -1.477 7.495 1.00 8.16 95 LEU A N 1
ATOM 713 C CA . LEU A 1 115 ? 9.338 -2.788 7.174 1.00 8.45 95 LEU A CA 1
ATOM 714 C C . LEU A 1 115 ? 8.631 -3.331 8.403 1.00 8.60 95 LEU A C 1
ATOM 715 O O . LEU A 1 115 ? 9.014 -3.087 9.543 1.00 9.40 95 LEU A O 1
ATOM 720 N N . THR A 1 116 ? 7.606 -4.145 8.159 1.00 9.01 96 THR A N 1
ATOM 721 C CA . THR A 1 116 ? 6.910 -4.868 9.217 1.00 9.82 96 THR A CA 1
ATOM 722 C C . THR A 1 116 ? 7.117 -6.359 9.097 1.00 10.07 96 THR A C 1
ATOM 723 O O . THR A 1 116 ? 6.584 -6.975 8.155 1.00 11.38 96 THR A O 1
ATOM 727 N N . PRO A 1 117 ? 7.868 -6.967 9.999 1.00 10.19 97 PRO A N 1
ATOM 728 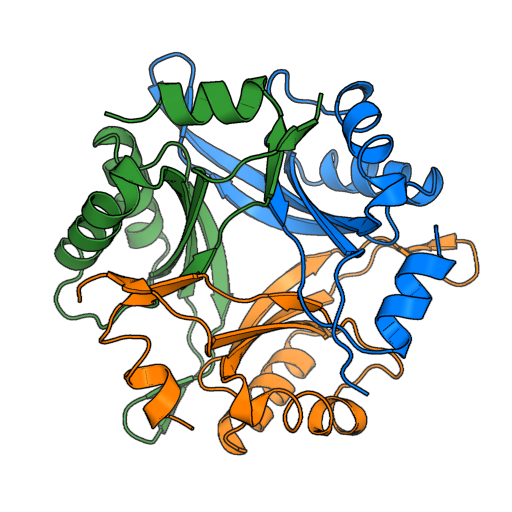C CA . PRO A 1 117 ? 7.958 -8.417 10.067 1.00 10.67 97 PRO A CA 1
ATOM 729 C C . PRO A 1 117 ? 6.589 -9.006 10.354 1.00 11.03 97 PRO A C 1
ATOM 730 O O . PRO A 1 117 ? 5.757 -8.429 11.084 1.00 14.36 97 PRO A O 1
ATOM 734 N N . ILE A 1 118 ? 6.300 -10.135 9.762 1.00 9.38 98 ILE A N 1
ATOM 735 C CA . ILE A 1 118 ? 4.988 -10.738 9.964 1.00 10.14 98 ILE A CA 1
ATOM 736 C C . ILE A 1 118 ? 4.996 -11.930 10.877 1.00 9.19 98 ILE A C 1
ATOM 737 O O . ILE A 1 118 ? 3.929 -12.437 11.235 1.00 9.86 98 ILE A O 1
ATOM 742 N N . ALA A 1 119 ? 6.159 -12.358 11.330 1.00 8.95 99 ALA A N 1
ATOM 743 C CA . ALA A 1 119 ? 6.244 -13.391 12.353 1.00 9.68 99 ALA A CA 1
ATOM 744 C C . ALA A 1 119 ? 7.555 -13.221 13.097 1.00 8.95 99 ALA A C 1
ATOM 745 O O . ALA A 1 119 ? 8.506 -12.562 12.615 1.00 8.99 99 ALA A O 1
ATOM 747 N N . SER A 1 120 ? 7.595 -13.814 14.273 1.00 9.13 100 SER A N 1
ATOM 748 C CA . SER A 1 120 ? 8.791 -13.842 15.107 1.00 9.40 100 SER A CA 1
ATOM 749 C C . SER A 1 120 ? 8.700 -15.090 15.964 1.00 9.82 100 SER A C 1
ATOM 750 O O . SER A 1 120 ? 7.851 -15.968 15.720 1.00 12.60 100 SER A O 1
ATOM 753 N N . SER A 1 121 ? 9.560 -15.222 16.954 1.00 10.59 101 SER A N 1
ATOM 754 C CA . SER A 1 121 ? 9.381 -16.216 17.988 1.00 10.77 101 SER A CA 1
ATOM 755 C C . SER A 1 121 ? 8.769 -15.541 19.186 1.00 10.40 101 SER A C 1
ATOM 756 O O . SER A 1 121 ? 8.930 -14.333 19.397 1.00 10.82 101 SER A O 1
ATOM 759 N N . VAL A 1 122 ? 8.112 -16.315 20.036 1.00 11.36 102 VAL A N 1
ATOM 760 C CA . VAL A 1 122 ? 7.567 -15.739 21.244 1.00 12.16 102 VAL A CA 1
ATOM 761 C C . VAL A 1 122 ? 8.687 -15.054 22.056 1.00 11.46 102 VAL A C 1
ATOM 762 O O . VAL A 1 122 ? 8.533 -13.930 22.523 1.00 12.31 102 VAL A O 1
ATOM 766 N N . ALA A 1 123 ? 9.808 -15.760 22.211 1.00 11.40 103 ALA A N 1
ATOM 767 C CA . ALA A 1 123 ? 10.873 -15.256 23.051 1.00 11.70 103 ALA A CA 1
ATOM 768 C C . ALA A 1 123 ? 11.498 -13.991 22.476 1.00 10.50 103 ALA A C 1
ATOM 769 O O . ALA A 1 123 ? 11.811 -13.083 23.222 1.00 11.54 103 ALA A O 1
ATOM 771 N N . TYR A 1 124 ? 11.714 -13.935 21.156 1.00 10.07 104 TYR A N 1
ATOM 772 C CA . TYR A 1 124 ? 12.373 -12.768 20.576 1.00 9.58 104 TYR A CA 1
ATOM 773 C C . TYR A 1 124 ? 11.445 -11.564 20.603 1.00 9.31 104 TYR A C 1
ATOM 774 O O . TYR A 1 124 ? 11.854 -10.455 20.944 1.00 9.52 104 TYR A O 1
ATOM 783 N N . ARG A 1 125 ? 10.185 -11.765 20.236 1.00 9.68 105 ARG A N 1
ATOM 784 C CA . ARG A 1 125 ? 9.234 -10.663 20.319 1.00 9.79 105 ARG A CA 1
ATOM 785 C C . ARG A 1 125 ? 9.161 -10.120 21.732 1.00 10.43 105 ARG A C 1
ATOM 786 O O . ARG A 1 125 ? 9.159 -8.913 21.948 1.00 10.62 105 ARG A O 1
ATOM 794 N N . ASP A 1 126 ? 9.108 -11.024 22.699 1.00 10.67 106 ASP A N 1
ATOM 795 C CA . ASP A 1 126 ? 9.044 -10.591 24.098 1.00 11.75 106 ASP A CA 1
ATOM 796 C C . ASP A 1 126 ? 10.289 -9.834 24.517 1.00 11.19 106 ASP A C 1
ATOM 797 O O . ASP A 1 126 ? 10.207 -8.831 25.209 1.00 11.40 106 ASP A O 1
ATOM 802 N N . TRP A 1 127 ? 11.459 -10.296 24.078 1.00 10.65 107 TRP A N 1
ATOM 803 C CA . TRP A 1 127 ? 12.711 -9.594 24.378 1.00 10.88 107 TRP A CA 1
ATOM 804 C C . TRP A 1 127 ? 12.687 -8.187 23.813 1.00 10.26 107 TRP A C 1
ATOM 805 O O . TRP A 1 127 ? 13.005 -7.207 24.477 1.00 10.79 107 TRP A O 1
ATOM 816 N N . LEU A 1 128 ? 12.308 -8.082 22.541 1.00 9.83 108 LEU A N 1
ATOM 817 C CA . LEU A 1 128 ? 12.333 -6.799 21.877 1.00 10.33 108 LEU A CA 1
ATOM 818 C C . LEU A 1 128 ? 11.420 -5.805 22.570 1.00 10.46 108 LEU A C 1
ATOM 819 O O . LEU A 1 128 ? 11.842 -4.691 22.896 1.00 11.95 108 LEU A O 1
ATOM 824 N N . ARG A 1 129 ? 10.176 -6.213 22.792 1.00 10.46 109 ARG A N 1
ATOM 825 C CA . ARG A 1 129 ? 9.218 -5.313 23.416 1.00 11.97 109 ARG A CA 1
ATOM 826 C C . ARG A 1 129 ? 9.645 -4.957 24.829 1.00 12.70 109 ARG A C 1
ATOM 827 O O . ARG A 1 129 ? 9.550 -3.787 25.206 1.00 13.89 109 ARG A O 1
ATOM 835 N N . SER A 1 130 ? 10.113 -5.937 25.596 1.00 11.64 110 SER A N 1
ATOM 836 C CA . SER A 1 130 ? 10.461 -5.688 26.998 1.00 12.73 110 SER A CA 1
ATOM 837 C C . SER A 1 130 ? 11.673 -4.798 27.149 1.00 12.00 110 SER A C 1
ATOM 838 O O . SER A 1 130 ? 11.800 -4.078 28.156 1.00 12.99 110 SER A O 1
ATOM 841 N N . SER A 1 131 ? 12.567 -4.801 26.157 1.00 12.17 111 SER A N 1
ATOM 842 C CA . SER A 1 131 ? 13.807 -4.033 26.225 1.00 12.95 111 SER A CA 1
ATOM 843 C C . SER A 1 131 ? 13.609 -2.510 26.077 1.00 13.28 111 SER A C 1
ATOM 844 O O . SER A 1 131 ? 14.518 -1.740 26.409 1.00 15.61 111 SER A O 1
ATOM 847 N N . LEU A 1 132 ? 12.484 -2.096 25.515 1.00 14.81 112 LEU A N 1
ATOM 848 C CA . LEU A 1 132 ? 12.291 -0.665 25.254 1.00 16.70 112 LEU A CA 1
ATOM 849 C C . LEU A 1 132 ? 12.017 0.189 26.499 1.00 19.22 112 LEU A C 1
ATOM 850 O O . LEU A 1 132 ? 11.687 -0.364 27.545 1.00 20.65 112 LEU A O 1
ATOM 855 N N . SER B 1 25 ? 10.073 -15.305 -16.496 1.00 30.13 5 SER B N 1
ATOM 856 C CA . SER B 1 25 ? 10.766 -14.169 -15.820 1.00 29.18 5 SER B CA 1
ATOM 857 C C . SER B 1 25 ? 9.840 -13.045 -15.312 1.00 27.22 5 SER B C 1
ATOM 858 O O . SER B 1 25 ? 10.290 -12.191 -14.547 1.00 31.93 5 SER B O 1
ATOM 861 N N . SER B 1 26 ? 8.580 -13.026 -15.731 1.00 23.90 6 SER B N 1
ATOM 862 C CA . SER B 1 26 ? 7.646 -11.974 -15.291 1.00 26.51 6 SER B CA 1
ATOM 863 C C . SER B 1 26 ? 7.402 -11.961 -13.777 1.00 20.79 6 SER B C 1
ATOM 864 O O . SER B 1 26 ? 7.498 -13.012 -13.118 1.00 18.39 6 SER B O 1
ATOM 867 N N . LEU B 1 27 ? 7.080 -10.776 -13.247 1.00 19.04 7 LEU B N 1
ATOM 868 C CA . LEU B 1 27 ? 6.737 -10.674 -11.827 1.00 15.68 7 LEU B CA 1
ATOM 869 C C . LEU B 1 27 ? 5.345 -11.180 -11.598 1.00 13.82 7 LEU B C 1
ATOM 870 O O . LEU B 1 27 ? 4.381 -10.835 -12.306 1.00 16.44 7 LEU B O 1
ATOM 875 N N . ILE B 1 28 ? 5.220 -11.956 -10.542 1.00 12.44 8 ILE B N 1
ATOM 876 C CA . ILE B 1 28 ? 3.956 -12.430 -10.066 1.00 12.88 8 ILE B CA 1
ATOM 877 C C . ILE B 1 28 ? 3.804 -12.124 -8.582 1.00 11.83 8 ILE B C 1
ATOM 878 O O . ILE B 1 28 ? 4.776 -12.059 -7.833 1.00 12.42 8 ILE B O 1
ATOM 883 N N . GLU B 1 29 ? 2.557 -11.910 -8.159 1.00 12.34 9 GLU B N 1
ATOM 884 C CA . GLU B 1 29 ? 2.248 -11.792 -6.734 1.00 12.90 9 GLU B CA 1
ATOM 885 C C . GLU B 1 29 ? 2.608 -13.059 -6.029 1.00 13.77 9 GLU B C 1
ATOM 886 O O . GLU B 1 29 ? 2.393 -14.154 -6.530 1.00 15.54 9 GLU B O 1
ATOM 892 N N . THR B 1 30 ? 3.136 -12.915 -4.824 1.00 12.69 10 THR B N 1
ATOM 893 C CA . THR B 1 30 ? 3.511 -14.061 -4.002 1.00 13.66 10 THR B CA 1
ATOM 894 C C . THR B 1 30 ? 3.042 -13.824 -2.564 1.00 12.56 10 THR B C 1
ATOM 895 O O . THR B 1 30 ? 3.273 -12.748 -2.019 1.00 14.32 10 THR B O 1
ATOM 899 N N . ALA B 1 31 ? 2.483 -14.855 -1.960 1.00 12.87 11 ALA B N 1
ATOM 900 C CA . ALA B 1 31 ? 2.103 -14.814 -0.558 1.00 12.84 11 ALA B CA 1
ATOM 901 C C . ALA B 1 31 ? 2.697 -15.949 0.252 1.00 11.73 11 ALA B C 1
ATOM 902 O O . ALA B 1 31 ? 2.555 -15.912 1.484 1.00 12.60 11 ALA B O 1
ATOM 904 N N . ASP B 1 32 ? 3.330 -16.931 -0.372 1.00 11.62 12 ASP B N 1
ATOM 905 C CA . ASP B 1 32 ? 3.774 -18.134 0.312 1.00 12.50 12 ASP B CA 1
ATOM 906 C C . ASP B 1 32 ? 5.296 -18.245 0.466 1.00 11.55 12 ASP B C 1
ATOM 907 O O . ASP B 1 32 ? 5.782 -19.266 0.929 1.00 14.20 12 ASP B O 1
ATOM 909 N N . LEU B 1 33 ? 6.038 -17.213 0.086 1.00 9.99 13 LEU B N 1
ATOM 910 C CA . LEU B 1 33 ? 7.505 -17.175 0.316 1.00 9.64 13 LEU B CA 1
ATOM 911 C C . LEU B 1 33 ? 7.785 -16.438 1.614 1.00 9.19 13 LEU B C 1
ATOM 912 O O . LEU B 1 33 ? 7.027 -15.543 2.018 1.00 9.76 13 LEU B O 1
ATOM 917 N N . ARG B 1 34 ? 8.896 -16.782 2.245 1.00 9.08 14 ARG B N 1
ATOM 918 C CA . ARG B 1 34 ? 9.269 -16.204 3.527 1.00 8.90 14 ARG B CA 1
ATOM 919 C C . ARG B 1 34 ? 10.766 -16.015 3.587 1.00 8.49 14 ARG B C 1
ATOM 920 O O . ARG B 1 34 ? 11.532 -16.837 3.058 1.00 9.47 14 ARG B O 1
ATOM 928 N N . LEU B 1 35 ? 11.177 -14.942 4.265 1.00 8.33 15 LEU B N 1
ATOM 929 C CA . LEU B 1 35 ? 12.596 -14.704 4.612 1.00 8.55 15 LEU B CA 1
ATOM 930 C C . LEU B 1 35 ? 12.696 -14.714 6.117 1.00 8.66 15 LEU B C 1
ATOM 931 O O . LEU B 1 35 ? 12.122 -13.838 6.783 1.00 11.14 15 LEU B O 1
ATOM 936 N N . LEU B 1 36 ? 13.423 -15.653 6.685 1.00 8.02 16 LEU B N 1
ATOM 937 C CA . LEU B 1 36 ? 13.659 -15.681 8.121 1.00 8.17 16 LEU B CA 1
ATOM 938 C C . LEU B 1 36 ? 15.026 -15.081 8.376 1.00 8.17 16 LEU B C 1
ATOM 939 O O . LEU B 1 36 ? 16.040 -15.552 7.830 1.00 8.95 16 LEU B O 1
ATOM 944 N N . LEU B 1 37 ? 15.055 -14.062 9.233 1.00 8.24 17 LEU B N 1
ATOM 945 C CA . LEU B 1 37 ? 16.283 -13.351 9.594 1.00 8.55 17 LEU B CA 1
ATOM 946 C C . LEU B 1 37 ? 16.699 -13.711 10.990 1.00 8.18 17 LEU B C 1
ATOM 947 O O . LEU B 1 37 ? 15.882 -13.659 11.931 1.00 9.57 17 LEU B O 1
ATOM 952 N N . THR B 1 38 ? 17.958 -14.095 11.142 1.00 8.23 18 THR B N 1
ATOM 953 C CA . THR B 1 38 ? 18.545 -14.335 12.453 1.00 8.28 18 THR B CA 1
ATOM 954 C C . THR B 1 38 ? 20.023 -13.934 12.401 1.00 8.31 18 THR B C 1
ATOM 955 O O . THR B 1 38 ? 20.543 -13.615 11.327 1.00 9.76 18 THR B O 1
ATOM 959 N N . THR B 1 39 ? 20.688 -13.931 13.549 1.00 8.82 19 THR B N 1
ATOM 960 C CA . THR B 1 39 ? 22.130 -13.665 13.608 1.00 9.15 19 THR B CA 1
ATOM 961 C C . THR B 1 39 ? 22.801 -14.755 14.405 1.00 9.10 19 THR B C 1
ATOM 962 O O . THR B 1 39 ? 22.202 -15.384 15.272 1.00 10.10 19 THR B O 1
ATOM 966 N N . VAL B 1 40 ? 24.089 -14.961 14.096 1.00 9.12 20 VAL B N 1
ATOM 967 C CA . VAL B 1 40 ? 24.981 -15.773 14.914 1.00 9.43 20 VAL B CA 1
ATOM 968 C C . VAL B 1 40 ? 26.265 -14.970 15.121 1.00 9.74 20 VAL B C 1
ATOM 969 O O . VAL B 1 40 ? 26.423 -13.876 14.574 1.00 10.80 20 VAL B O 1
ATOM 973 N N . SER B 1 41 ? 27.183 -15.487 15.934 1.00 10.40 21 SER B N 1
ATOM 974 C CA . SER B 1 41 ? 28.365 -14.709 16.261 1.00 11.54 21 SER B CA 1
ATOM 975 C C . SER B 1 41 ? 29.455 -14.756 15.193 1.00 11.69 21 SER B C 1
ATOM 976 O O . SER B 1 41 ? 30.007 -13.709 14.864 1.00 13.90 21 SER B O 1
ATOM 979 N N . THR B 1 42 ? 29.771 -15.942 14.664 1.00 11.22 22 THR B N 1
ATOM 980 C CA . THR B 1 42 ? 30.953 -16.104 13.810 1.00 11.50 22 THR B CA 1
ATOM 981 C C . THR B 1 42 ? 30.605 -16.585 12.417 1.00 10.78 22 THR B C 1
ATOM 982 O O . THR B 1 42 ? 29.548 -17.200 12.174 1.00 10.73 22 THR B O 1
ATOM 986 N N . GLU B 1 43 ? 31.492 -16.291 11.485 1.00 11.18 23 GLU B N 1
ATOM 987 C CA . GLU B 1 43 ? 31.400 -16.771 10.122 1.00 10.84 23 GLU B CA 1
ATOM 988 C C . GLU B 1 43 ? 31.312 -18.289 10.070 1.00 10.89 23 GLU B C 1
ATOM 989 O O . GLU B 1 43 ? 30.481 -18.815 9.345 1.00 11.42 23 GLU B O 1
ATOM 995 N N . VAL B 1 44 ? 32.132 -18.985 10.836 1.00 11.56 24 VAL B N 1
ATOM 996 C CA . VAL B 1 44 ? 32.047 -20.438 10.841 1.00 12.73 24 VAL B CA 1
ATOM 997 C C . VAL B 1 44 ? 30.676 -20.934 11.303 1.00 12.30 24 VAL B C 1
ATOM 998 O O . VAL B 1 44 ? 30.110 -21.831 10.708 1.00 13.08 24 VAL B O 1
ATOM 1002 N N . GLU B 1 45 ? 30.168 -20.358 12.374 1.00 11.46 25 GLU B N 1
ATOM 1003 C CA . GLU B 1 45 ? 28.838 -20.738 12.826 1.00 11.65 25 GLU B CA 1
ATOM 1004 C C . GLU B 1 45 ? 27.783 -20.547 11.729 1.00 10.53 25 GLU B C 1
ATOM 1005 O O . GLU B 1 45 ? 26.897 -21.387 11.537 1.00 11.15 25 GLU B O 1
ATOM 1011 N N . ALA B 1 46 ? 27.866 -19.410 11.069 1.00 9.82 26 ALA B N 1
ATOM 1012 C CA . ALA B 1 46 ? 26.887 -19.098 10.044 1.00 9.62 26 ALA B CA 1
ATOM 1013 C C . ALA B 1 46 ? 26.976 -20.065 8.877 1.00 9.48 26 ALA B C 1
ATOM 1014 O O . ALA B 1 46 ? 25.960 -20.535 8.377 1.00 9.74 26 ALA B O 1
ATOM 1016 N N . GLN B 1 47 ? 28.200 -20.359 8.440 1.00 9.73 27 GLN B N 1
ATOM 1017 C CA . GLN B 1 47 ? 28.393 -21.254 7.298 1.00 10.14 27 GLN B CA 1
ATOM 1018 C C . GLN B 1 47 ? 27.847 -22.660 7.638 1.00 10.72 27 GLN B C 1
ATOM 1019 O O . GLN B 1 47 ? 27.198 -23.289 6.825 1.00 11.32 27 GLN B O 1
ATOM 1025 N N . GLN B 1 48 ? 28.122 -23.126 8.840 1.00 11.15 28 GLN B N 1
ATOM 1026 C CA . GLN B 1 48 ? 27.678 -24.437 9.252 1.00 12.03 28 GLN B CA 1
ATOM 1027 C C . GLN B 1 48 ? 26.166 -24.518 9.370 1.00 11.81 28 GLN B C 1
ATOM 1028 O O . GLN B 1 48 ? 25.535 -25.516 8.942 1.00 12.53 28 GLN B O 1
ATOM 1034 N N . LEU B 1 49 ? 25.557 -23.490 9.951 1.00 10.84 29 LEU B N 1
ATOM 1035 C CA . LEU B 1 49 ? 24.105 -23.497 10.129 1.00 10.78 29 LEU B CA 1
ATOM 1036 C C . LEU B 1 49 ? 23.411 -23.394 8.781 1.00 10.02 29 LEU B C 1
ATOM 1037 O O . LEU B 1 49 ? 22.401 -24.053 8.552 1.00 11.31 29 LEU B O 1
ATOM 1042 N N . ALA B 1 50 ? 23.946 -22.543 7.904 1.00 9.86 30 ALA B N 1
ATOM 1043 C CA . ALA B 1 50 ? 23.362 -22.388 6.585 1.00 10.51 30 ALA B CA 1
ATOM 1044 C C . ALA B 1 50 ? 23.396 -23.704 5.815 1.00 10.66 30 ALA B C 1
ATOM 1045 O O . ALA B 1 50 ? 22.403 -24.119 5.224 1.00 11.54 30 ALA B O 1
ATOM 1047 N N . GLN B 1 51 ? 24.563 -24.334 5.803 1.00 10.91 31 GLN B N 1
ATOM 1048 C CA . GLN B 1 51 ? 24.712 -25.603 5.099 1.00 11.66 31 GLN B CA 1
ATOM 1049 C C . GLN B 1 51 ? 23.741 -26.642 5.646 1.00 11.21 31 GLN B C 1
ATOM 1050 O O . GLN B 1 51 ? 23.099 -27.377 4.880 1.00 12.00 31 GLN B O 1
ATOM 1056 N N . ALA B 1 52 ? 23.630 -26.717 6.960 1.00 11.56 32 ALA B N 1
ATOM 1057 C CA . ALA B 1 52 ? 22.780 -27.709 7.584 1.00 12.02 32 ALA B CA 1
ATOM 1058 C C . ALA B 1 52 ? 21.315 -27.484 7.253 1.00 11.66 32 ALA B C 1
ATOM 1059 O O . ALA B 1 52 ? 20.529 -28.440 7.056 1.00 12.31 32 ALA B O 1
ATOM 1061 N N . ALA B 1 53 ? 20.878 -26.226 7.189 1.00 11.03 33 ALA B N 1
ATOM 1062 C CA . ALA B 1 53 ? 19.469 -25.941 6.884 1.00 10.62 33 ALA B CA 1
ATOM 1063 C C . ALA B 1 53 ? 19.127 -26.309 5.449 1.00 10.29 33 ALA B C 1
ATOM 1064 O O . ALA B 1 53 ? 18.032 -26.829 5.185 1.00 11.25 33 ALA B O 1
ATOM 1066 N N . VAL B 1 54 ? 20.030 -26.023 4.514 1.00 9.86 34 VAL B N 1
ATOM 1067 C CA . VAL B 1 54 ? 19.816 -26.388 3.124 1.00 10.90 34 VAL B CA 1
ATOM 1068 C C . VAL B 1 54 ? 19.827 -27.918 2.975 1.00 11.04 34 VAL B C 1
ATOM 1069 O O . VAL B 1 54 ? 18.982 -28.476 2.279 1.00 11.54 34 VAL B O 1
ATOM 1073 N N . GLU B 1 55 ? 20.737 -28.570 3.670 1.00 11.31 35 GLU B N 1
ATOM 1074 C CA . GLU B 1 55 ? 20.867 -30.023 3.597 1.00 12.68 35 GLU B CA 1
ATOM 1075 C C . GLU B 1 55 ? 19.600 -30.716 4.075 1.00 13.30 35 GLU B C 1
ATOM 1076 O O . GLU B 1 55 ? 19.235 -31.784 3.545 1.00 14.94 35 GLU B O 1
ATOM 1082 N N . ALA B 1 56 ? 18.945 -30.155 5.084 1.00 12.98 36 ALA B N 1
ATOM 1083 C CA . ALA B 1 56 ? 17.718 -30.687 5.643 1.00 14.29 36 ALA B CA 1
ATOM 1084 C C . ALA B 1 56 ? 16.452 -30.315 4.885 1.00 13.34 36 ALA B C 1
ATOM 1085 O O . ALA B 1 56 ? 15.354 -30.700 5.300 1.00 13.74 36 ALA B O 1
ATOM 1087 N N . GLY B 1 57 ? 16.586 -29.532 3.817 1.00 12.54 37 GLY B N 1
ATOM 1088 C CA . GLY B 1 57 ? 15.426 -29.134 3.043 1.00 12.18 37 GLY B CA 1
ATOM 1089 C C . GLY B 1 57 ? 14.572 -28.044 3.643 1.00 11.77 37 GLY B C 1
ATOM 1090 O O . GLY B 1 57 ? 13.419 -27.890 3.248 1.00 12.41 37 GLY B O 1
ATOM 1091 N N . LEU B 1 58 ? 15.120 -27.303 4.598 1.00 11.24 38 LEU B N 1
ATOM 1092 C CA . LEU B 1 58 ? 14.368 -26.284 5.338 1.00 11.24 38 LEU B CA 1
ATOM 1093 C C . LEU B 1 58 ? 14.456 -24.886 4.721 1.00 10.38 38 LEU B C 1
ATOM 1094 O O . LEU B 1 58 ? 13.637 -24.019 5.034 1.00 11.42 38 LEU B O 1
ATOM 1099 N N . ALA B 1 59 ? 15.452 -24.675 3.867 1.00 10.23 39 ALA B N 1
ATOM 1100 C CA . ALA B 1 59 ? 15.629 -23.402 3.171 1.00 10.51 39 ALA B CA 1
ATOM 1101 C C . ALA B 1 59 ? 16.211 -23.702 1.815 1.00 10.41 39 ALA B C 1
ATOM 1102 O O . ALA B 1 59 ? 17.018 -24.642 1.672 1.00 11.21 39 ALA B O 1
ATOM 1104 N N . ALA B 1 60 ? 15.819 -22.952 0.792 1.00 10.06 40 ALA B N 1
ATOM 1105 C CA . ALA B 1 60 ? 16.387 -23.105 -0.537 1.00 10.52 40 ALA B CA 1
ATOM 1106 C C . ALA B 1 60 ? 17.719 -22.440 -0.716 1.00 9.70 40 ALA B C 1
ATOM 1107 O O . ALA B 1 60 ? 18.580 -22.867 -1.504 1.00 10.91 40 ALA B O 1
ATOM 1109 N N . CYS B 1 61 ? 17.881 -21.316 -0.020 1.00 9.55 41 CYS B N 1
ATOM 1110 C CA A CYS B 1 61 ? 19.086 -20.484 -0.060 0.60 9.40 41 CYS B CA 1
ATOM 1111 C CA B CYS B 1 61 ? 19.152 -20.694 0.062 0.40 10.15 41 CYS B CA 1
ATOM 1112 C C . CYS B 1 61 ? 19.217 -19.854 1.317 1.00 9.00 41 CYS B C 1
ATOM 1113 O O . CYS B 1 61 ? 18.196 -19.498 1.922 1.00 9.45 41 CYS B O 1
ATOM 1118 N N . VAL B 1 62 ? 20.448 -19.650 1.760 1.00 8.66 42 VAL B N 1
ATOM 1119 C CA . VAL B 1 62 ? 20.718 -18.881 2.944 1.00 9.00 42 VAL B CA 1
ATOM 1120 C C . VAL B 1 62 ? 21.838 -17.925 2.626 1.00 9.49 42 VAL B C 1
ATOM 1121 O O . VAL B 1 62 ? 22.886 -18.372 2.117 1.00 11.21 42 VAL B O 1
ATOM 1125 N N . SER B 1 63 ? 21.649 -16.633 2.888 1.00 8.88 43 SER B N 1
ATOM 1126 C CA . SER B 1 63 ? 22.728 -15.673 2.713 1.00 9.59 43 SER B CA 1
ATOM 1127 C C . SER B 1 63 ? 23.281 -15.277 4.064 1.00 8.31 43 SER B C 1
ATOM 1128 O O . SER B 1 63 ? 22.550 -15.231 5.095 1.00 9.42 43 SER B O 1
ATOM 1131 N N . ILE B 1 64 ? 24.544 -14.879 4.067 1.00 8.11 44 ILE B N 1
ATOM 1132 C CA . ILE B 1 64 ? 25.275 -14.507 5.255 1.00 8.71 44 ILE B CA 1
ATOM 1133 C C . ILE B 1 64 ? 26.015 -13.214 4.978 1.00 8.55 44 ILE B C 1
ATOM 1134 O O . ILE B 1 64 ? 26.717 -13.102 3.966 1.00 8.56 44 ILE B O 1
ATOM 1139 N N . THR B 1 65 ? 25.903 -12.254 5.898 1.00 9.69 45 THR B N 1
ATOM 1140 C CA . THR B 1 65 ? 26.454 -10.896 5.773 1.00 12.07 45 THR B CA 1
ATOM 1141 C C . THR B 1 65 ? 27.168 -10.553 7.114 1.00 10.46 45 THR B C 1
ATOM 1142 O O . THR B 1 65 ? 26.466 -10.604 8.103 1.00 9.77 45 THR B O 1
ATOM 1146 N N . PRO B 1 66 ? 28.428 -10.090 7.162 1.00 10.72 46 PRO B N 1
ATOM 1147 C CA . PRO B 1 66 ? 28.954 -9.631 8.463 1.00 10.15 46 PRO B CA 1
ATOM 1148 C C . PRO B 1 66 ? 28.342 -8.294 8.859 1.00 9.69 46 PRO B C 1
ATOM 1149 O O . PRO B 1 66 ? 28.217 -7.389 8.024 1.00 11.55 46 PRO B O 1
ATOM 1153 N N . ILE B 1 67 ? 27.970 -8.178 10.128 1.00 8.75 47 ILE B N 1
ATOM 1154 C CA . ILE B 1 67 ? 27.357 -6.968 10.673 1.00 8.93 47 ILE B CA 1
ATOM 1155 C C . ILE B 1 67 ? 28.001 -6.663 12.018 1.00 8.74 47 ILE B C 1
ATOM 1156 O O . ILE B 1 67 ? 28.769 -7.445 12.588 1.00 9.30 47 ILE B O 1
ATOM 1161 N N . GLN B 1 68 ? 27.659 -5.486 12.526 1.00 8.62 48 GLN B N 1
ATOM 1162 C C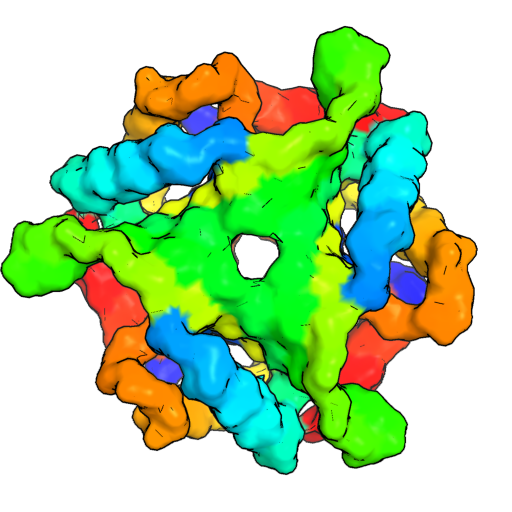A . GLN B 1 68 ? 27.778 -5.196 13.941 1.00 9.49 48 GLN B CA 1
ATOM 1163 C C . GLN B 1 68 ? 26.377 -5.032 14.496 1.00 9.90 48 GLN B C 1
ATOM 1164 O O . GLN B 1 68 ? 25.475 -4.518 13.800 1.00 10.72 48 GLN B O 1
ATOM 1170 N N . SER B 1 69 ? 26.153 -5.495 15.719 1.00 9.54 49 SER B N 1
ATOM 1171 C CA A SER B 1 69 ? 24.866 -5.379 16.414 0.50 10.38 49 SER B CA 1
ATOM 1172 C CA B SER B 1 69 ? 24.856 -5.383 16.401 0.50 10.55 49 SER B CA 1
ATOM 1173 C C . SER B 1 69 ? 25.063 -4.657 17.735 1.00 10.37 49 SER B C 1
ATOM 1174 O O . SER B 1 69 ? 25.945 -5.033 18.509 1.00 11.57 49 SER B O 1
ATOM 1179 N N . CYS B 1 70 ? 24.239 -3.640 17.957 1.00 10.28 50 CYS B N 1
ATOM 1180 C CA A CYS B 1 70 ? 24.233 -2.857 19.177 0.80 10.28 50 CYS B CA 1
ATOM 1181 C CA B CYS B 1 70 ? 24.229 -2.838 19.175 0.20 10.53 50 CYS B CA 1
ATOM 1182 C C . CYS B 1 70 ? 22.937 -3.094 19.941 1.00 9.72 50 CYS B C 1
ATOM 1183 O O . CYS B 1 70 ? 21.845 -2.996 19.356 1.00 10.23 50 CYS B O 1
ATOM 1188 N N . TYR B 1 71 ? 23.051 -3.415 21.218 1.00 9.70 51 TYR B N 1
ATOM 1189 C CA . TYR B 1 71 ? 21.888 -3.756 22.050 1.00 9.58 51 TYR B CA 1
ATOM 1190 C C . TYR B 1 71 ? 22.347 -3.653 23.488 1.00 9.39 51 TYR B C 1
ATOM 1191 O O . TYR B 1 71 ? 23.550 -3.639 23.769 1.00 10.27 51 TYR B O 1
ATOM 1200 N N . ARG B 1 72 ? 21.413 -3.592 24.430 1.00 9.78 52 ARG B N 1
ATOM 1201 C CA . ARG B 1 72 ? 21.748 -3.545 25.860 1.00 9.81 52 ARG B CA 1
ATOM 1202 C C . ARG B 1 72 ? 21.782 -4.955 26.379 1.00 10.63 52 ARG B C 1
ATOM 1203 O O . ARG B 1 72 ? 20.861 -5.741 26.142 1.00 11.45 52 ARG B O 1
ATOM 1211 N N . TRP B 1 73 ? 22.828 -5.266 27.130 1.00 11.60 53 TRP B N 1
ATOM 1212 C CA . TRP B 1 73 ? 23.088 -6.596 27.678 1.00 13.36 53 TRP B CA 1
ATOM 1213 C C . TRP B 1 73 ? 23.506 -6.429 29.148 1.00 11.54 53 TRP B C 1
ATOM 1214 O O . TRP B 1 73 ? 24.454 -5.698 29.400 1.00 10.69 53 TRP B O 1
ATOM 1225 N N . GLN B 1 74 ? 22.805 -7.058 30.113 1.00 12.65 54 GLN B N 1
ATOM 1226 C CA . GLN B 1 74 ? 23.163 -6.929 31.533 1.00 14.31 54 GLN B CA 1
ATOM 1227 C C . GLN B 1 74 ? 23.225 -5.463 31.955 1.00 12.61 54 GLN B C 1
ATOM 1228 O O . GLN B 1 74 ? 23.978 -5.098 32.837 1.00 14.01 54 GLN B O 1
ATOM 1234 N N . GLY B 1 75 ? 22.386 -4.633 31.328 1.00 11.98 55 GLY B N 1
ATOM 1235 C CA . GLY B 1 75 ? 22.282 -3.233 31.683 1.00 12.68 55 GLY B CA 1
ATOM 1236 C C . GLY B 1 75 ? 23.271 -2.303 30.987 1.00 12.85 55 GLY B C 1
ATOM 1237 O O . GLY B 1 75 ? 23.164 -1.109 31.123 1.00 15.54 55 GLY B O 1
ATOM 1238 N N . ALA B 1 76 ? 24.222 -2.836 30.231 1.00 11.28 56 ALA B N 1
ATOM 1239 C CA . ALA B 1 76 ? 25.211 -2.013 29.527 1.00 12.31 56 ALA B CA 1
ATOM 1240 C C . ALA B 1 76 ? 25.066 -2.155 28.030 1.00 11.84 56 ALA B C 1
ATOM 1241 O O . ALA B 1 76 ? 24.736 -3.205 27.513 1.00 11.84 56 ALA B O 1
ATOM 1243 N N . ILE B 1 77 ? 25.353 -1.074 27.320 1.00 12.81 57 ILE B N 1
ATOM 1244 C CA . ILE B 1 77 ? 25.291 -1.114 25.857 1.00 13.37 57 ILE B CA 1
ATOM 1245 C C . ILE B 1 77 ? 26.450 -1.951 25.352 1.00 13.42 57 ILE B C 1
ATOM 1246 O O . ILE B 1 77 ? 27.607 -1.713 25.707 1.00 16.61 57 ILE B O 1
ATOM 1251 N N . ALA B 1 78 ? 26.148 -2.909 24.491 1.00 12.29 58 ALA B N 1
ATOM 1252 C CA . ALA B 1 78 ? 27.128 -3.767 23.830 1.00 13.78 58 ALA B CA 1
ATOM 1253 C C . ALA B 1 78 ? 27.121 -3.467 22.347 1.00 11.84 58 ALA B C 1
ATOM 1254 O O . ALA B 1 78 ? 26.089 -3.091 21.777 1.00 12.03 58 ALA B O 1
ATOM 1256 N N . ARG B 1 79 ? 28.274 -3.634 21.704 1.00 11.64 59 ARG B N 1
ATOM 1257 C CA . ARG B 1 79 ? 28.325 -3.655 20.240 1.00 12.38 59 ARG B CA 1
ATOM 1258 C C . ARG B 1 79 ? 29.225 -4.812 19.871 1.00 12.59 59 ARG B C 1
ATOM 1259 O O . ARG B 1 79 ? 30.395 -4.829 20.278 1.00 14.71 59 ARG B O 1
ATOM 1267 N N . GLU B 1 80 ? 28.696 -5.781 19.142 1.00 11.52 60 GLU B N 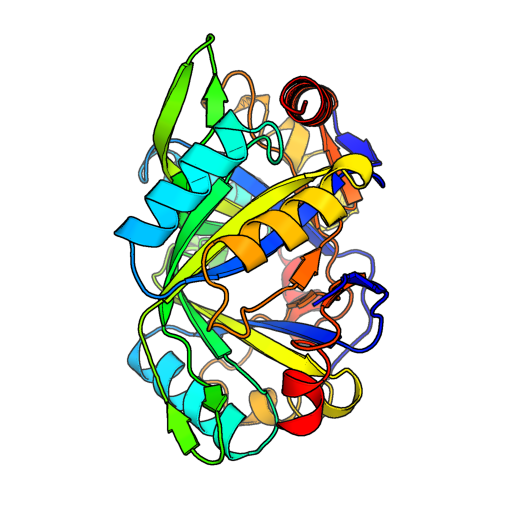1
ATOM 1268 C CA . GLU B 1 80 ? 29.428 -7.022 18.857 1.00 12.43 60 GLU B CA 1
ATOM 1269 C C . GLU B 1 80 ? 29.361 -7.302 17.385 1.00 10.73 60 GLU B C 1
ATOM 1270 O O . GLU B 1 80 ? 28.369 -6.981 16.706 1.00 11.35 60 GLU B O 1
ATOM 1276 N N . THR B 1 81 ? 30.379 -7.980 16.881 1.00 10.41 61 THR B N 1
ATOM 1277 C CA . THR B 1 81 ? 30.317 -8.490 15.514 1.00 10.08 61 THR B CA 1
ATOM 1278 C C . THR B 1 81 ? 29.445 -9.707 15.470 1.00 10.31 61 THR B C 1
ATOM 1279 O O . THR B 1 81 ? 29.469 -10.562 16.362 1.00 11.94 61 THR B O 1
ATOM 1283 N N . GLU B 1 82 ? 28.644 -9.783 14.425 1.00 9.67 62 GLU B N 1
ATOM 1284 C CA . GLU B 1 82 ? 27.743 -10.911 14.195 1.00 9.55 62 GLU B CA 1
ATOM 1285 C C . GLU B 1 82 ? 27.677 -11.167 12.705 1.00 9.21 62 GLU B C 1
ATOM 1286 O O . GLU B 1 82 ? 28.219 -10.426 11.879 1.00 9.94 62 GLU B O 1
ATOM 1292 N N . GLN B 1 83 ? 27.007 -12.265 12.365 1.00 9.34 63 GLN B N 1
ATOM 1293 C CA . GLN B 1 83 ? 26.694 -12.579 10.978 1.00 9.11 63 GLN B CA 1
ATOM 1294 C C . GLN B 1 83 ? 25.188 -12.527 10.862 1.00 9.01 63 GLN B C 1
ATOM 1295 O O . GLN B 1 83 ? 24.481 -13.274 11.562 1.00 9.95 63 GLN B O 1
ATOM 1301 N N . GLN B 1 84 ? 24.674 -11.681 9.981 1.00 8.55 64 GLN B N 1
ATOM 1302 C CA . GLN B 1 84 ? 23.263 -11.675 9.652 1.00 8.54 64 GLN B CA 1
ATOM 1303 C C . GLN B 1 84 ? 22.992 -12.796 8.663 1.00 8.62 64 GLN B C 1
ATOM 1304 O O . GLN B 1 84 ? 23.646 -12.885 7.616 1.00 10.11 64 GLN B O 1
ATOM 1310 N N . MET B 1 85 ? 21.984 -13.587 8.944 1.00 8.38 65 MET B N 1
ATOM 1311 C CA . MET B 1 85 ? 21.550 -14.664 8.079 1.00 8.79 65 MET B CA 1
ATOM 1312 C C . MET B 1 85 ? 20.146 -14.419 7.573 1.00 8.46 65 MET B C 1
ATOM 1313 O O . MET B 1 85 ? 19.296 -13.908 8.322 1.00 10.18 65 MET B O 1
ATOM 1318 N N . SER B 1 86 ? 19.916 -14.741 6.315 1.00 7.74 66 SER B N 1
ATOM 1319 C CA . SER B 1 86 ? 18.606 -14.647 5.691 1.00 8.39 66 SER B CA 1
ATOM 1320 C C . SER B 1 86 ? 18.303 -15.972 5.024 1.00 8.22 66 SER B C 1
ATOM 1321 O O . SER B 1 86 ? 18.968 -16.353 4.048 1.00 9.08 66 SER B O 1
ATOM 1324 N N . PHE B 1 87 ? 17.329 -16.668 5.555 1.00 7.80 67 PHE B N 1
ATOM 1325 C CA . PHE B 1 87 ? 16.905 -17.982 5.081 1.00 8.45 67 PHE B CA 1
ATOM 1326 C C . PHE B 1 87 ? 15.701 -17.789 4.166 1.00 8.56 67 PHE B C 1
ATOM 1327 O O . PHE B 1 87 ? 14.655 -17.257 4.578 1.00 9.61 67 PHE B O 1
ATOM 1335 N N . LYS B 1 88 ? 15.825 -18.244 2.924 1.00 8.36 68 LYS B N 1
ATOM 1336 C CA . LYS B 1 88 ? 14.733 -18.183 1.940 1.00 9.06 68 LYS B CA 1
ATOM 1337 C C . LYS B 1 88 ? 13.987 -19.495 1.987 1.00 8.87 68 LYS B C 1
ATOM 1338 O O . LYS B 1 88 ? 14.570 -20.576 1.707 1.00 10.27 68 LYS B O 1
ATOM 1344 N N . THR B 1 89 ? 12.706 -19.438 2.314 1.00 9.03 69 THR B N 1
ATOM 1345 C CA . THR B 1 89 ? 11.898 -20.648 2.469 1.00 10.08 69 THR B CA 1
ATOM 1346 C C . THR B 1 89 ? 10.471 -20.372 2.087 1.00 9.94 69 THR B C 1
ATOM 1347 O O . THR B 1 89 ? 10.128 -19.306 1.583 1.00 10.38 69 THR B O 1
ATOM 1351 N N . THR B 1 90 ? 9.628 -21.364 2.308 1.00 10.82 70 THR B N 1
ATOM 1352 C CA . THR B 1 90 ? 8.201 -21.223 2.054 1.00 11.02 70 THR B CA 1
ATOM 1353 C C . THR B 1 90 ? 7.461 -21.181 3.366 1.00 11.02 70 THR B C 1
ATOM 1354 O O . THR B 1 90 ? 7.939 -21.608 4.408 1.00 11.95 70 THR B O 1
ATOM 1358 N N . VAL B 1 91 ? 6.213 -20.716 3.315 1.00 11.18 71 VAL B N 1
ATOM 1359 C CA . VAL B 1 91 ? 5.396 -20.721 4.518 1.00 12.55 71 VAL B CA 1
ATOM 1360 C C . VAL B 1 91 ? 5.229 -22.144 5.033 1.00 12.91 71 VAL B C 1
ATOM 1361 O O . VAL B 1 91 ? 5.165 -22.353 6.248 1.00 14.02 71 VAL B O 1
ATOM 1365 N N . GLU B 1 92 ? 5.153 -23.116 4.125 1.00 13.00 72 GLU B N 1
ATOM 1366 C CA . GLU B 1 92 ? 4.973 -24.504 4.538 1.00 14.34 72 GLU B CA 1
ATOM 1367 C C . GLU B 1 92 ? 6.145 -25.042 5.358 1.00 13.30 72 GLU B C 1
ATOM 1368 O O . GLU B 1 92 ? 5.927 -25.913 6.209 1.00 14.79 72 GLU B O 1
ATOM 1374 N N . GLN B 1 93 ? 7.375 -24.569 5.119 1.00 12.42 73 GLN B N 1
ATOM 1375 C CA . GLN B 1 93 ? 8.534 -25.021 5.894 1.00 12.33 73 GLN B CA 1
ATOM 1376 C C . GLN B 1 93 ? 8.896 -24.100 7.044 1.00 11.95 73 GLN B C 1
ATOM 1377 O O . GLN B 1 93 ? 9.787 -24.445 7.808 1.00 12.34 73 GLN B O 1
ATOM 1383 N N . LEU B 1 94 ? 8.197 -22.967 7.188 1.00 11.87 74 LEU B N 1
ATOM 1384 C CA . LEU B 1 94 ? 8.657 -21.937 8.115 1.00 12.20 74 LEU B CA 1
ATOM 1385 C C . LEU B 1 94 ? 8.618 -22.417 9.564 1.00 12.27 74 LEU B C 1
ATOM 1386 O O . LEU B 1 94 ? 9.569 -22.222 10.320 1.00 12.49 74 LEU B O 1
ATOM 1391 N N . ASP B 1 95 ? 7.540 -23.086 9.963 1.00 12.81 75 ASP B N 1
ATOM 1392 C CA A ASP B 1 95 ? 7.440 -23.559 11.325 0.50 14.08 75 ASP B CA 1
ATOM 1393 C CA B ASP B 1 95 ? 7.481 -23.592 11.329 0.50 15.18 75 ASP B CA 1
ATOM 1394 C C . ASP B 1 95 ? 8.552 -24.599 11.614 1.00 13.99 75 ASP B C 1
ATOM 1395 O O . ASP B 1 95 ? 9.195 -24.556 12.651 1.00 14.06 75 ASP B O 1
ATOM 1404 N N . ALA B 1 96 ? 8.754 -25.546 10.682 1.00 12.91 76 ALA B N 1
ATOM 1405 C CA . ALA B 1 96 ? 9.801 -26.568 10.848 1.00 13.24 76 ALA B CA 1
ATOM 1406 C C . ALA B 1 96 ? 11.180 -25.925 10.913 1.00 12.26 76 ALA B C 1
ATOM 1407 O O . ALA B 1 96 ? 12.044 -26.342 11.700 1.00 12.90 76 ALA B O 1
ATOM 1409 N N . LEU B 1 97 ? 11.418 -24.886 10.096 1.00 11.41 77 LEU B N 1
ATOM 1410 C CA . LEU B 1 97 ? 12.694 -24.197 10.140 1.00 11.62 77 LEU B CA 1
ATOM 1411 C C . LEU B 1 97 ? 12.908 -23.552 11.505 1.00 11.63 77 LEU B C 1
ATOM 1412 O O . LEU B 1 97 ? 13.989 -23.692 12.098 1.00 12.77 77 LEU B O 1
ATOM 1417 N N . GLN B 1 98 ? 11.910 -22.844 12.009 1.00 12.73 78 GLN B N 1
ATOM 1418 C CA A GLN B 1 98 ? 12.022 -22.182 13.328 0.50 14.01 78 GLN B CA 1
ATOM 1419 C CA B GLN B 1 98 ? 12.068 -22.186 13.304 0.50 13.38 78 GLN B CA 1
ATOM 1420 C C . GLN B 1 98 ? 12.250 -23.203 14.445 1.00 14.30 78 GLN B C 1
ATOM 1421 O O . GLN B 1 98 ? 13.083 -22.982 15.337 1.00 15.60 78 GLN B O 1
ATOM 1432 N N . GLN B 1 99 ? 11.524 -24.313 14.383 1.00 14.51 79 GLN B N 1
ATOM 1433 C CA . GLN B 1 99 ? 11.663 -25.378 15.385 1.00 15.98 79 GLN B CA 1
ATOM 1434 C C . GLN B 1 99 ? 13.064 -25.977 15.342 1.00 15.46 79 GLN B C 1
ATOM 1435 O O . GLN B 1 99 ? 13.691 -26.199 16.385 1.00 17.81 79 GLN B O 1
ATOM 1437 N N . TRP B 1 100 ? 13.580 -26.189 14.135 1.00 13.92 80 TRP B N 1
ATOM 1438 C CA . TRP B 1 100 ? 14.922 -26.714 13.951 1.00 13.89 80 TRP B CA 1
ATOM 1439 C C . TRP B 1 100 ? 15.954 -25.736 14.470 1.00 14.78 80 TRP B C 1
ATOM 1440 O O . TRP B 1 100 ? 16.902 -26.131 15.161 1.00 15.75 80 TRP B O 1
ATOM 1451 N N . LEU B 1 101 ? 15.748 -24.444 14.220 1.00 15.04 81 LEU B N 1
ATOM 1452 C CA . LEU B 1 101 ? 16.614 -23.419 14.834 1.00 15.98 81 LEU B CA 1
ATOM 1453 C C . LEU B 1 101 ? 16.600 -23.431 16.358 1.00 15.73 81 LEU B C 1
ATOM 1454 O O . LEU B 1 101 ? 17.675 -23.189 16.978 1.00 17.78 81 LEU B O 1
ATOM 1459 N N . GLN B 1 102 ? 15.476 -23.795 16.983 1.00 18.19 82 GLN B N 1
ATOM 1460 C CA . GLN B 1 102 ? 15.388 -23.905 18.447 1.00 21.23 82 GLN B CA 1
ATOM 1461 C C . GLN B 1 102 ? 16.476 -24.853 18.966 1.00 22.47 82 GLN B C 1
ATOM 1462 O O . GLN B 1 102 ? 17.069 -24.609 20.022 1.00 29.34 82 GLN B O 1
ATOM 1464 N N . SER B 1 103 ? 16.773 -25.905 18.203 1.00 20.11 83 SER B N 1
ATOM 1465 C CA . SER B 1 103 ? 17.768 -26.904 18.592 1.00 21.47 83 SER B CA 1
ATOM 1466 C C . SER B 1 103 ? 19.165 -26.674 18.049 1.00 19.82 83 SER B C 1
ATOM 1467 O O . SER B 1 103 ? 20.124 -27.082 18.681 1.00 24.95 83 SER B O 1
ATOM 1470 N N . GLN B 1 104 ? 19.283 -26.080 16.866 1.00 16.53 84 GLN B N 1
ATOM 1471 C CA . GLN B 1 104 ? 20.534 -26.003 16.136 1.00 16.86 84 GLN B CA 1
ATOM 1472 C C . GLN B 1 104 ? 21.214 -24.646 16.204 1.00 16.86 84 GLN B C 1
ATOM 1473 O O . GLN B 1 104 ? 22.429 -24.569 16.002 1.00 17.87 84 GLN B O 1
ATOM 1479 N N . HIS B 1 105 ? 20.467 -23.578 16.486 1.00 16.07 85 HIS B N 1
ATOM 1480 C CA . HIS B 1 105 ? 21.096 -22.255 16.510 1.00 15.37 85 HIS B CA 1
ATOM 1481 C C . HIS B 1 105 ? 22.071 -22.199 17.691 1.00 16.19 85 HIS B C 1
ATOM 1482 O O . HIS B 1 105 ? 21.785 -22.749 18.770 1.00 18.01 85 HIS B O 1
ATOM 1489 N N . PRO B 1 106 ? 23.222 -21.527 17.537 1.00 16.24 86 PRO B N 1
ATOM 1490 C CA . PRO B 1 106 ? 24.166 -21.446 18.668 1.00 17.12 86 PRO B CA 1
ATOM 1491 C C . PRO B 1 106 ? 23.717 -20.607 19.886 1.00 18.22 86 PRO B C 1
ATOM 1492 O O . PRO B 1 106 ? 24.241 -20.772 20.966 1.00 19.35 86 PRO B O 1
ATOM 1496 N N . TYR B 1 107 ? 22.766 -19.699 19.703 1.00 15.96 87 TYR B N 1
ATOM 1497 C CA . TYR B 1 107 ? 22.311 -18.827 20.781 1.00 16.09 87 TYR B CA 1
ATOM 1498 C C . TYR B 1 107 ? 21.080 -19.441 21.440 1.00 16.63 87 TYR B C 1
ATOM 1499 O O . TYR B 1 107 ? 20.228 -20.022 20.767 1.00 17.62 87 TYR B O 1
ATOM 1508 N N . ALA B 1 108 ? 20.970 -19.245 22.753 1.00 17.40 88 ALA B N 1
ATOM 1509 C CA . ALA B 1 108 ? 19.786 -19.695 23.505 1.00 18.83 88 ALA B CA 1
ATOM 1510 C C . ALA B 1 108 ? 18.528 -18.920 23.139 1.00 18.77 88 ALA B C 1
ATOM 1511 O O . ALA B 1 108 ? 17.450 -19.486 23.160 1.00 20.09 88 ALA B O 1
ATOM 1513 N N . LEU B 1 109 ? 18.666 -17.640 22.798 1.00 15.44 89 LEU B N 1
ATOM 1514 C CA . LEU B 1 109 ? 17.516 -16.804 22.425 1.00 13.19 89 LEU B CA 1
ATOM 1515 C C . LEU B 1 109 ? 17.890 -16.042 21.154 1.00 11.90 89 LEU B C 1
ATOM 1516 O O . LEU B 1 109 ? 18.350 -14.905 21.186 1.00 12.73 89 LEU B O 1
ATOM 1521 N N . PRO B 1 110 ? 17.761 -16.706 20.000 1.00 12.21 90 PRO B N 1
ATOM 1522 C CA . PRO B 1 110 ? 18.155 -16.102 18.757 1.00 13.14 90 PRO B CA 1
ATOM 1523 C C . PRO B 1 110 ? 17.210 -15.000 18.285 1.00 11.32 90 PRO B C 1
ATOM 1524 O O . PRO B 1 110 ? 15.991 -15.047 18.546 1.00 11.21 90 PRO B O 1
ATOM 1528 N N . GLU B 1 111 ? 17.725 -14.046 17.520 1.00 11.02 91 GLU B N 1
ATOM 1529 C CA A GLU B 1 111 ? 16.879 -13.187 16.696 0.50 10.62 91 GLU B CA 1
ATOM 1530 C CA B GLU B 1 111 ? 16.874 -13.201 16.731 0.50 10.73 91 GLU B CA 1
ATOM 1531 C C . GLU B 1 111 ? 15.993 -14.059 15.834 1.00 9.86 91 GLU B C 1
ATOM 1532 O O . GLU B 1 111 ? 16.413 -15.092 15.303 1.00 10.79 91 GLU B O 1
ATOM 1543 N N . CYS B 1 112 ? 14.755 -13.652 15.679 1.00 9.66 92 CYS B N 1
ATOM 1544 C CA . CYS B 1 112 ? 13.846 -14.313 14.753 1.00 10.50 92 CYS B CA 1
ATOM 1545 C C . CYS B 1 112 ? 12.882 -13.278 14.224 1.00 10.21 92 CYS B C 1
ATOM 1546 O O . CYS B 1 112 ? 11.996 -12.825 14.956 1.00 11.91 92 CYS B O 1
ATOM 1549 N N . LEU B 1 113 ? 13.081 -12.854 12.983 1.00 9.38 93 LEU B N 1
ATOM 1550 C CA . LEU B 1 113 ? 12.184 -11.918 12.353 1.00 9.89 93 LEU B CA 1
ATOM 1551 C C . LEU B 1 113 ? 11.891 -12.431 10.957 1.00 9.29 93 LEU B C 1
ATOM 1552 O O . LEU B 1 113 ? 12.823 -12.783 10.236 1.00 11.66 93 LEU B O 1
ATOM 1557 N N . VAL B 1 114 ? 10.612 -12.503 10.578 1.00 8.36 94 VAL B N 1
ATOM 1558 C CA . VAL B 1 114 ? 10.237 -13.079 9.306 1.00 8.41 94 VAL B CA 1
ATOM 1559 C C . VAL B 1 114 ? 9.602 -12.014 8.452 1.00 8.15 94 VAL B C 1
ATOM 1560 O O . VAL B 1 114 ? 8.669 -11.334 8.902 1.00 8.92 94 VAL B O 1
ATOM 1564 N N . LEU B 1 115 ? 10.041 -11.923 7.200 1.00 8.24 95 LEU B N 1
ATOM 1565 C CA . LEU B 1 115 ? 9.460 -11.030 6.195 1.00 9.05 95 LEU B CA 1
ATOM 1566 C C . LEU B 1 115 ? 8.759 -11.841 5.121 1.00 9.37 95 LEU B C 1
ATOM 1567 O O . LEU B 1 115 ? 9.159 -12.970 4.830 1.00 9.79 95 LEU B O 1
ATOM 1572 N N . THR B 1 116 ? 7.720 -11.268 4.535 1.00 9.89 96 THR B N 1
ATOM 1573 C CA . THR B 1 116 ? 7.019 -11.869 3.394 1.00 10.00 96 THR B CA 1
ATOM 1574 C C . THR B 1 116 ? 7.233 -11.015 2.163 1.00 10.23 96 THR B C 1
ATOM 1575 O O . THR B 1 116 ? 6.707 -9.896 2.074 1.00 11.86 96 THR B O 1
ATOM 1579 N N . PRO B 1 117 ? 7.973 -11.521 1.180 1.00 10.12 97 PRO B N 1
ATOM 1580 C CA . PRO B 1 117 ? 8.021 -10.862 -0.134 1.00 11.05 97 PRO B CA 1
ATOM 1581 C C . PRO B 1 117 ? 6.648 -10.838 -0.783 1.00 11.10 97 PRO B C 1
ATOM 1582 O O . PRO B 1 117 ? 5.860 -11.776 -0.667 1.00 14.95 97 PRO B O 1
ATOM 1586 N N . ILE B 1 118 ? 6.331 -9.734 -1.422 1.00 10.30 98 ILE B N 1
ATOM 1587 C CA . ILE B 1 118 ? 5.027 -9.554 -2.041 1.00 11.46 98 ILE B CA 1
ATOM 1588 C C . ILE B 1 118 ? 5.028 -9.921 -3.504 1.00 10.15 98 ILE B C 1
ATOM 1589 O O . ILE B 1 118 ? 3.934 -10.045 -4.102 1.00 10.56 98 ILE B O 1
ATOM 1594 N N . ALA B 1 119 ? 6.195 -10.085 -4.113 1.00 9.57 99 ALA B N 1
ATOM 1595 C CA . ALA B 1 119 ? 6.267 -10.496 -5.508 1.00 10.11 99 ALA B CA 1
ATOM 1596 C C . ALA B 1 119 ? 7.595 -11.168 -5.729 1.00 9.88 99 ALA B C 1
ATOM 1597 O O . ALA B 1 119 ? 8.563 -11.013 -4.970 1.00 9.53 99 ALA B O 1
ATOM 1599 N N . SER B 1 120 ? 7.646 -11.952 -6.800 1.00 10.24 100 SER B N 1
ATOM 1600 C CA . SER B 1 120 ? 8.872 -12.617 -7.250 1.00 10.63 100 SER B CA 1
ATOM 1601 C C . SER B 1 120 ? 8.714 -12.870 -8.749 1.00 11.16 100 SER B C 1
ATOM 1602 O O . SER B 1 120 ? 7.688 -12.562 -9.337 1.00 14.37 100 SER B O 1
ATOM 1605 N N . SER B 1 121 ? 9.713 -13.464 -9.379 1.00 12.00 101 SER B N 1
ATOM 1606 C CA . SER B 1 121 ? 9.522 -13.959 -10.738 1.00 13.10 101 SER B CA 1
ATOM 1607 C C . SER B 1 121 ? 8.939 -15.357 -10.680 1.00 12.70 101 SER B C 1
ATOM 1608 O O . SER B 1 121 ? 9.107 -16.085 -9.679 1.00 13.41 101 SER B O 1
ATOM 1611 N N . VAL B 1 122 ? 8.265 -15.750 -11.752 1.00 14.16 102 VAL B N 1
ATOM 1612 C CA . VAL B 1 122 ? 7.784 -17.117 -11.828 1.00 14.94 102 VAL B CA 1
ATOM 1613 C C . VAL B 1 122 ? 8.953 -18.106 -11.665 1.00 14.01 102 VAL B C 1
ATOM 1614 O O . VAL B 1 122 ? 8.861 -19.089 -10.927 1.00 14.68 102 VAL B O 1
ATOM 1618 N N . ALA B 1 123 ? 10.030 -17.838 -12.387 1.00 13.86 103 ALA B N 1
ATOM 1619 C CA . ALA B 1 123 ? 11.176 -18.738 -12.370 1.00 13.94 103 ALA B CA 1
ATOM 1620 C C . ALA B 1 123 ? 11.799 -18.891 -10.994 1.00 12.84 103 ALA B C 1
ATOM 1621 O O . ALA B 1 123 ? 12.135 -20.002 -10.580 1.00 13.31 103 ALA B O 1
ATOM 1623 N N . TYR B 1 124 ? 11.969 -17.775 -10.279 1.00 11.67 104 TYR B N 1
ATOM 1624 C CA . TYR B 1 124 ? 12.599 -17.823 -8.961 1.00 11.53 104 TYR B CA 1
ATOM 1625 C C . TYR B 1 124 ? 11.690 -18.537 -7.963 1.00 11.11 104 TYR B C 1
ATOM 1626 O O . TYR B 1 124 ? 12.131 -19.385 -7.176 1.00 11.54 104 TYR B O 1
ATOM 1635 N N . ARG B 1 125 ? 10.406 -18.168 -7.958 1.00 11.33 105 ARG B N 1
ATOM 1636 C CA A ARG B 1 125 ? 9.487 -18.829 -7.041 0.50 11.88 105 ARG B CA 1
ATOM 1637 C CA B ARG B 1 125 ? 9.434 -18.816 -7.086 0.50 12.38 105 ARG B CA 1
ATOM 1638 C C . ARG B 1 125 ? 9.445 -20.330 -7.309 1.00 12.15 105 ARG B C 1
ATOM 1639 O O . ARG B 1 125 ? 9.462 -21.122 -6.370 1.00 12.50 105 ARG B O 1
ATOM 1654 N N . ASP B 1 126 ? 9.388 -20.724 -8.585 1.00 12.35 106 ASP B N 1
ATOM 1655 C CA . ASP B 1 126 ? 9.378 -22.139 -8.906 1.00 13.95 106 ASP B CA 1
ATOM 1656 C C . ASP B 1 126 ? 10.662 -22.847 -8.473 1.00 13.53 106 ASP B C 1
ATOM 1657 O O . ASP B 1 126 ? 10.593 -23.964 -7.968 1.00 14.04 106 ASP B O 1
ATOM 1662 N N . TRP B 1 127 ? 11.819 -22.197 -8.638 1.00 13.13 107 TRP B N 1
ATOM 1663 C CA . TRP B 1 127 ? 13.084 -22.762 -8.166 1.00 12.91 107 TRP B CA 1
ATOM 1664 C C . TRP B 1 127 ? 13.047 -22.975 -6.654 1.00 12.61 107 TRP B C 1
ATOM 1665 O O . TRP B 1 127 ? 13.414 -24.023 -6.118 1.00 13.56 107 TRP B O 1
ATOM 1676 N N . LEU B 1 128 ? 12.593 -21.953 -5.940 1.00 11.93 108 LEU B N 1
ATOM 1677 C CA . LEU B 1 128 ? 12.602 -21.992 -4.488 1.00 12.02 108 LEU B CA 1
ATOM 1678 C C . LEU B 1 128 ? 11.707 -23.129 -4.003 1.00 12.69 108 LEU B C 1
ATOM 1679 O O . LEU B 1 128 ? 12.139 -23.982 -3.199 1.00 13.99 108 LEU B O 1
ATOM 1684 N N . ARG B 1 129 ? 10.484 -23.159 -4.516 1.00 13.28 109 ARG B N 1
ATOM 1685 C CA . ARG B 1 129 ? 9.545 -24.210 -4.120 1.00 14.97 109 ARG B CA 1
ATOM 1686 C C . ARG B 1 129 ? 10.026 -25.605 -4.504 1.00 16.62 109 ARG B C 1
ATOM 1687 O O . ARG B 1 129 ? 9.956 -26.542 -3.689 1.00 18.53 109 ARG B O 1
ATOM 1695 N N . SER B 1 130 ? 10.565 -25.747 -5.703 1.00 16.46 110 SER B N 1
ATOM 1696 C CA . SER B 1 130 ? 11.041 -27.090 -6.121 1.00 19.43 110 SER B CA 1
ATOM 1697 C C . SER B 1 130 ? 12.290 -27.556 -5.360 1.00 20.72 110 SER B C 1
ATOM 1698 O O . SER B 1 130 ? 12.549 -28.764 -5.241 1.00 21.35 110 SER B O 1
ATOM 1701 N N . SER B 1 131 ? 13.065 -26.624 -4.813 1.00 18.08 111 SER B N 1
ATOM 1702 C CA . SER B 1 131 ? 14.206 -26.976 -3.988 1.00 18.91 111 SER B CA 1
ATOM 1703 C C . SER B 1 131 ? 13.865 -27.596 -2.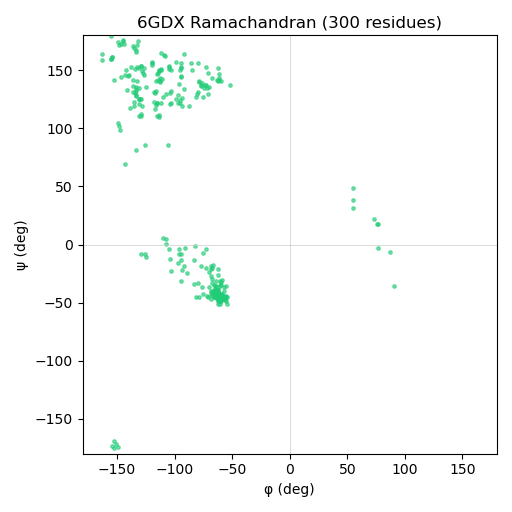671 1.00 20.80 111 SER B C 1
ATOM 1704 O O . SER B 1 131 ? 14.746 -28.202 -2.053 1.00 27.36 111 SER B O 1
ATOM 1707 N N . LEU B 1 132 ? 12.624 -27.423 -2.227 1.00 18.46 112 LEU B N 1
ATOM 1708 C CA . LEU B 1 132 ? 12.149 -27.918 -0.943 1.00 22.15 112 LEU B CA 1
ATOM 1709 C C . LEU B 1 132 ? 11.173 -29.082 -1.143 1.00 24.42 112 LEU B C 1
ATOM 1710 O O . LEU B 1 132 ? 10.449 -29.425 -0.220 1.00 28.56 112 LEU B O 1
ATOM 1715 N N . SER C 1 26 ? 7.546 12.762 11.238 1.00 33.09 6 SER C N 1
ATOM 1716 C CA . SER C 1 26 ? 7.367 12.924 9.766 1.00 27.06 6 SER C CA 1
ATOM 1717 C C . SER C 1 26 ? 7.031 11.613 9.013 1.00 24.47 6 SER C C 1
ATOM 1718 O O . SER C 1 26 ? 7.129 11.590 7.765 1.00 21.36 6 SER C O 1
ATOM 1720 N N . LEU C 1 27 ? 6.656 10.542 9.733 1.00 20.05 7 LEU C N 1
ATOM 1721 C CA . LEU C 1 27 ? 6.358 9.260 9.051 1.00 16.46 7 LEU C CA 1
ATOM 1722 C C . LEU C 1 27 ? 5.014 9.304 8.400 1.00 14.26 7 LEU C C 1
ATOM 1723 O O . LEU C 1 27 ? 4.023 9.772 9.004 1.00 17.36 7 LEU C O 1
ATOM 1728 N N . ILE C 1 28 ? 4.967 8.786 7.180 1.00 13.51 8 ILE C N 1
ATOM 1729 C CA . ILE C 1 28 ? 3.724 8.631 6.445 1.00 14.03 8 ILE C CA 1
ATOM 1730 C C . ILE C 1 28 ? 3.596 7.192 5.966 1.00 12.88 8 ILE C C 1
ATOM 1731 O O . ILE C 1 28 ? 4.598 6.511 5.678 1.00 13.48 8 ILE C O 1
ATOM 1736 N N . GLU C 1 29 ? 2.369 6.714 5.902 1.00 12.68 9 GLU C N 1
ATOM 1737 C CA . GLU C 1 29 ? 2.094 5.417 5.302 1.00 12.46 9 GLU C CA 1
ATOM 1738 C C . GLU C 1 29 ? 2.454 5.403 3.838 1.00 13.61 9 GLU C C 1
ATOM 1739 O O . GLU C 1 29 ? 2.265 6.420 3.118 1.00 15.60 9 GLU C O 1
ATOM 1745 N N . THR C 1 30 ? 3.005 4.277 3.393 1.00 12.53 10 THR C N 1
ATOM 1746 C CA . THR C 1 30 ? 3.399 4.099 1.989 1.00 13.39 10 THR C CA 1
ATOM 1747 C C . THR C 1 30 ? 2.904 2.750 1.520 1.00 12.73 10 THR C C 1
ATOM 1748 O O . THR C 1 30 ? 3.094 1.755 2.199 1.00 14.36 10 THR C O 1
ATOM 1752 N N . ALA C 1 31 ? 2.328 2.727 0.317 1.00 12.34 11 ALA C N 1
ATOM 1753 C CA . ALA C 1 31 ? 1.944 1.486 -0.332 1.00 12.72 11 ALA C CA 1
ATOM 1754 C C . ALA C 1 31 ? 2.536 1.315 -1.736 1.00 11.59 11 ALA C C 1
ATOM 1755 O O . ALA C 1 31 ? 2.422 0.246 -2.295 1.00 12.22 11 ALA C O 1
ATOM 1757 N N . ASP C 1 32 ? 3.132 2.363 -2.291 1.00 11.15 12 ASP C N 1
ATOM 1758 C CA . ASP C 1 32 ? 3.614 2.328 -3.677 1.00 11.85 12 ASP C CA 1
ATOM 1759 C C . ASP C 1 32 ? 5.138 2.268 -3.808 1.00 11.29 12 ASP C C 1
ATOM 1760 O O . ASP C 1 32 ? 5.631 2.237 -4.940 1.00 13.34 12 ASP C O 1
ATOM 1765 N N . LEU C 1 33 ? 5.875 2.239 -2.701 1.00 10.33 13 LEU C N 1
ATOM 1766 C CA . LEU C 1 33 ? 7.318 2.019 -2.743 1.00 9.21 13 LEU C CA 1
ATOM 1767 C C . LEU C 1 33 ? 7.615 0.539 -2.777 1.00 8.82 13 LEU C C 1
ATOM 1768 O O . LEU C 1 33 ? 6.874 -0.276 -2.235 1.00 9.62 13 LEU C O 1
ATOM 1773 N N . ARG C 1 34 ? 8.739 0.191 -3.417 1.00 8.82 14 ARG C N 1
ATOM 1774 C CA . ARG C 1 34 ? 9.149 -1.196 -3.527 1.00 8.71 14 ARG C CA 1
ATOM 1775 C C . ARG C 1 34 ? 10.656 -1.312 -3.364 1.00 8.37 14 ARG C C 1
ATOM 1776 O O . ARG C 1 34 ? 11.424 -0.440 -3.814 1.00 9.32 14 ARG C O 1
ATOM 1784 N N . LEU C 1 35 ? 11.089 -2.405 -2.749 1.00 8.04 15 LEU C N 1
ATOM 1785 C CA . LEU C 1 35 ? 12.489 -2.807 -2.715 1.00 8.10 15 LEU C CA 1
ATOM 1786 C C . LEU C 1 35 ? 12.590 -4.069 -3.538 1.00 8.35 15 LEU C C 1
ATOM 1787 O O . LEU C 1 35 ? 11.936 -5.064 -3.235 1.00 10.40 15 LEU C O 1
ATOM 1792 N N . LEU C 1 36 ? 13.421 -4.063 -4.575 1.00 8.27 16 LEU C N 1
ATOM 1793 C CA . LEU C 1 36 ? 13.690 -5.269 -5.369 1.00 8.32 16 LEU C CA 1
ATOM 1794 C C . LEU C 1 36 ? 15.046 -5.804 -4.953 1.00 8.06 16 LEU C C 1
ATOM 1795 O O . LEU C 1 36 ? 16.067 -5.074 -5.049 1.00 8.57 16 LEU C O 1
ATOM 1800 N N . LEU C 1 37 ? 15.072 -7.045 -4.494 1.00 8.47 17 LEU C N 1
ATOM 1801 C CA . LEU C 1 37 ? 16.281 -7.732 -4.078 1.00 8.89 17 LEU C CA 1
ATOM 1802 C C . LEU C 1 37 ? 16.693 -8.711 -5.120 1.00 9.03 17 LEU C C 1
ATOM 1803 O O . LEU C 1 37 ? 15.895 -9.561 -5.557 1.00 9.76 17 LEU C O 1
ATOM 1808 N N . THR C 1 38 ? 17.985 -8.652 -5.488 1.00 8.88 18 THR C N 1
ATOM 1809 C CA . THR C 1 38 ? 18.549 -9.635 -6.389 1.00 8.94 18 THR C CA 1
ATOM 1810 C C . THR C 1 38 ? 20.024 -9.803 -6.010 1.00 8.81 18 THR C C 1
ATOM 1811 O O . THR C 1 38 ? 20.542 -9.077 -5.160 1.00 9.40 18 THR C O 1
ATOM 1815 N N . THR C 1 39 ? 20.693 -10.765 -6.647 1.00 9.74 19 THR C N 1
ATOM 1816 C CA . THR C 1 39 ? 22.124 -10.983 -6.412 1.00 10.07 19 THR C CA 1
ATOM 1817 C C . THR C 1 39 ? 22.802 -11.165 -7.737 1.00 9.92 19 THR C C 1
ATOM 1818 O O . THR C 1 39 ? 22.216 -11.643 -8.703 1.00 11.18 19 THR C O 1
ATOM 1822 N N . VAL C 1 40 ? 24.079 -10.780 -7.772 1.00 10.00 20 VAL C N 1
ATOM 1823 C CA . VAL C 1 40 ? 24.983 -11.078 -8.904 1.00 10.20 20 VAL C CA 1
ATOM 1824 C C . VAL C 1 40 ? 26.295 -11.593 -8.318 1.00 10.57 20 VAL C C 1
ATOM 1825 O O . VAL C 1 40 ? 26.560 -11.482 -7.154 1.00 11.29 20 VAL C O 1
ATOM 1829 N N . SER C 1 41 ? 27.128 -12.195 -9.154 1.00 11.59 21 SER C N 1
ATOM 1830 C CA . SER C 1 41 ? 28.316 -12.845 -8.641 1.00 12.42 21 SER C CA 1
ATOM 1831 C C . SER C 1 41 ? 29.397 -11.856 -8.240 1.00 13.04 21 SER C C 1
ATOM 1832 O O . SER C 1 41 ? 30.043 -12.047 -7.215 1.00 15.33 21 SER C O 1
ATOM 1835 N N . THR C 1 42 ? 29.624 -10.822 -9.053 1.00 12.08 22 THR C N 1
ATOM 1836 C CA . THR C 1 42 ? 30.798 -9.948 -8.936 1.00 13.12 22 THR C CA 1
ATOM 1837 C C . THR C 1 42 ? 30.454 -8.531 -8.545 1.00 12.70 22 THR C C 1
ATOM 1838 O O . THR C 1 42 ? 29.415 -7.990 -8.943 1.00 11.73 22 THR C O 1
ATOM 1842 N N . GLU C 1 43 ? 31.356 -7.908 -7.808 1.00 11.56 23 GLU C N 1
ATOM 1843 C CA . GLU C 1 43 ? 31.282 -6.502 -7.504 1.00 11.61 23 GLU C CA 1
ATOM 1844 C C . GLU C 1 43 ? 31.191 -5.654 -8.751 1.00 10.89 23 GLU C C 1
ATOM 1845 O O . GLU C 1 43 ? 30.387 -4.727 -8.784 1.00 11.08 23 GLU C O 1
ATOM 1851 N N . VAL C 1 44 ? 31.996 -5.937 -9.765 1.00 11.21 24 VAL C N 1
ATOM 1852 C CA . VAL C 1 44 ? 31.943 -5.141 -10.980 1.00 12.19 24 VAL C CA 1
ATOM 1853 C C . VAL C 1 44 ? 30.557 -5.187 -11.623 1.00 10.74 24 VAL C C 1
ATOM 1854 O O . VAL C 1 44 ? 30.057 -4.154 -12.043 1.00 11.92 24 VAL C O 1
ATOM 1858 N N . GLU C 1 45 ? 29.975 -6.378 -11.731 1.00 11.21 25 GLU C N 1
ATOM 1859 C CA . GLU C 1 45 ? 28.637 -6.383 -12.337 1.00 11.93 25 GLU C CA 1
ATOM 1860 C C . GLU C 1 45 ? 27.662 -5.587 -11.477 1.00 10.68 25 GLU C C 1
ATOM 1861 O O . GLU C 1 45 ? 26.843 -4.851 -12.010 1.00 12.01 25 GLU C O 1
ATOM 1867 N N . ALA C 1 46 ? 27.707 -5.746 -10.147 1.00 9.56 26 ALA C N 1
ATOM 1868 C CA . ALA C 1 46 ? 26.781 -5.040 -9.287 1.00 9.04 26 ALA C CA 1
ATOM 1869 C C . ALA C 1 46 ? 26.893 -3.529 -9.509 1.00 8.96 26 ALA C C 1
ATOM 1870 O O . ALA C 1 46 ? 25.895 -2.828 -9.602 1.00 9.42 26 ALA C O 1
ATOM 1872 N N . GLN C 1 47 ? 28.132 -3.039 -9.538 1.00 8.84 27 GLN C N 1
ATOM 1873 C CA . GLN C 1 47 ? 28.353 -1.620 -9.737 1.00 9.43 27 GLN C CA 1
ATOM 1874 C C . GLN C 1 47 ? 27.789 -1.137 -11.076 1.00 10.37 27 GLN C C 1
ATOM 1875 O O . GLN C 1 47 ? 27.180 -0.067 -11.153 1.00 10.81 27 GLN C O 1
ATOM 1881 N N . GLN C 1 48 ? 28.040 -1.903 -12.125 1.00 10.37 28 GLN C N 1
ATOM 1882 C CA . GLN C 1 48 ? 27.562 -1.521 -13.453 1.00 11.66 28 GLN C CA 1
ATOM 1883 C C . GLN C 1 48 ? 26.054 -1.530 -13.556 1.00 11.88 28 GLN C C 1
ATOM 1884 O O . GLN C 1 48 ? 25.461 -0.597 -14.113 1.00 12.37 28 GLN C O 1
ATOM 1890 N N . LEU C 1 49 ? 25.432 -2.574 -13.030 1.00 11.10 29 LEU C N 1
ATOM 1891 C CA . LEU C 1 49 ? 23.979 -2.648 -13.023 1.00 11.81 29 LEU C CA 1
ATOM 1892 C C . LEU C 1 49 ? 23.361 -1.526 -12.232 1.00 11.51 29 LEU C C 1
ATOM 1893 O O . LEU C 1 49 ? 22.375 -0.938 -12.663 1.00 12.16 29 LEU C O 1
ATOM 1898 N N . ALA C 1 50 ? 23.930 -1.240 -11.064 1.00 10.79 30 ALA C N 1
ATOM 1899 C CA . ALA C 1 50 ? 23.372 -0.169 -10.244 1.00 11.37 30 ALA C CA 1
ATOM 1900 C C . ALA C 1 50 ? 23.443 1.169 -10.946 1.00 11.38 30 ALA C C 1
ATOM 1901 O O . ALA C 1 50 ? 22.444 1.891 -11.023 1.00 11.79 30 ALA C O 1
ATOM 1903 N N . GLN C 1 51 ? 24.600 1.490 -11.511 1.00 11.56 31 GLN C N 1
ATOM 1904 C CA . GLN C 1 51 ? 24.764 2.751 -12.193 1.00 12.79 31 GLN C CA 1
ATOM 1905 C C . GLN C 1 51 ? 23.777 2.893 -13.357 1.00 12.37 31 GLN C C 1
ATOM 1906 O O . GLN C 1 51 ? 23.129 3.913 -13.514 1.00 13.12 31 GLN C O 1
ATOM 1912 N N . ALA C 1 52 ? 23.684 1.857 -14.173 1.00 11.59 32 ALA C N 1
ATOM 1913 C CA . ALA C 1 52 ? 22.866 1.939 -15.380 1.00 11.93 32 ALA C CA 1
ATOM 1914 C C . ALA C 1 52 ? 21.389 1.974 -15.001 1.00 11.54 32 ALA C C 1
ATOM 1915 O O . ALA C 1 52 ? 20.601 2.634 -15.683 1.00 12.74 32 ALA C O 1
ATOM 1917 N N . ALA C 1 53 ? 20.961 1.247 -13.961 1.00 11.26 33 ALA C N 1
ATOM 1918 C CA . ALA C 1 53 ? 19.548 1.279 -13.574 1.00 11.41 33 ALA C CA 1
ATOM 1919 C C . ALA C 1 53 ? 19.134 2.657 -13.102 1.00 10.78 33 ALA C C 1
ATOM 1920 O O . ALA C 1 53 ? 18.030 3.111 -13.407 1.00 11.66 33 ALA C O 1
ATOM 1922 N N . VAL C 1 54 ? 20.008 3.299 -12.338 1.00 10.27 34 VAL C N 1
ATOM 1923 C CA . VAL C 1 54 ? 19.722 4.647 -11.864 1.00 11.55 34 VAL C CA 1
ATOM 1924 C C . VAL C 1 54 ? 19.729 5.622 -13.043 1.00 12.39 34 VAL C C 1
ATOM 1925 O O . VAL C 1 54 ? 18.830 6.455 -13.182 1.00 13.31 34 VAL C O 1
ATOM 1929 N N . GLU C 1 55 ? 20.704 5.508 -13.937 1.00 12.61 35 GLU C N 1
ATOM 1930 C CA . GLU C 1 55 ? 20.758 6.372 -15.124 1.00 14.06 35 GLU C CA 1
ATOM 1931 C C . GLU C 1 55 ? 19.518 6.189 -16.002 1.00 14.47 35 GLU C C 1
ATOM 1932 O O . GLU C 1 55 ? 19.071 7.167 -16.618 1.00 17.35 35 GLU C O 1
ATOM 1938 N N . ALA C 1 56 ? 18.979 4.979 -16.083 1.00 13.75 36 ALA C N 1
ATOM 1939 C CA . ALA C 1 56 ? 17.777 4.702 -16.865 1.00 15.67 36 ALA C CA 1
ATOM 1940 C C . ALA C 1 56 ? 16.491 5.188 -16.204 1.00 15.39 36 ALA C C 1
ATOM 1941 O O . ALA C 1 56 ? 15.418 5.125 -16.815 1.00 18.41 36 ALA C O 1
ATOM 1943 N N . GLY C 1 57 ? 16.566 5.650 -14.963 1.00 14.17 37 GLY C N 1
ATOM 1944 C CA . GLY C 1 57 ? 15.387 6.058 -14.220 1.00 14.40 37 GLY C CA 1
ATOM 1945 C C . GLY C 1 57 ? 14.516 4.918 -13.746 1.00 13.15 37 GLY C C 1
ATOM 1946 O O . GLY C 1 57 ? 13.329 5.116 -13.458 1.00 14.76 37 GLY C O 1
ATOM 1947 N N . LEU C 1 58 ? 15.083 3.721 -13.639 1.00 11.47 38 LEU C N 1
ATOM 1948 C CA . LEU C 1 58 ? 14.347 2.536 -13.223 1.00 11.40 38 LEU C CA 1
ATOM 1949 C C . LEU C 1 58 ? 14.364 2.352 -11.720 1.00 10.32 38 LEU C C 1
ATOM 1950 O O . LEU C 1 58 ? 13.516 1.628 -11.161 1.00 11.10 38 LEU C O 1
ATOM 1955 N N . ALA C 1 59 ? 15.379 2.917 -11.061 1.00 10.68 39 ALA C N 1
ATOM 1956 C CA . ALA C 1 59 ? 15.504 2.889 -9.611 1.00 10.10 39 ALA C CA 1
ATOM 1957 C C . ALA C 1 59 ? 16.052 4.230 -9.174 1.00 10.45 39 ALA C C 1
ATOM 1958 O O . ALA C 1 59 ? 16.814 4.838 -9.919 1.00 11.44 39 ALA C O 1
ATOM 1960 N N . ALA C 1 60 ? 15.689 4.672 -7.962 1.00 10.17 40 ALA C N 1
ATOM 1961 C CA . ALA C 1 60 ? 16.207 5.913 -7.417 1.00 10.65 40 ALA C CA 1
ATOM 1962 C C . ALA C 1 60 ? 17.575 5.756 -6.756 1.00 10.80 40 ALA C C 1
ATOM 1963 O O . ALA C 1 60 ? 18.412 6.664 -6.755 1.00 11.71 40 ALA C O 1
ATOM 1965 N N . CYS C 1 61 ? 17.775 4.587 -6.138 1.00 10.33 41 CYS C N 1
ATOM 1966 C CA A CYS C 1 61 ? 18.949 4.272 -5.324 0.50 9.84 41 CYS C CA 1
ATOM 1967 C CA B CYS C 1 61 ? 19.055 4.264 -5.582 0.50 9.97 41 CYS C CA 1
ATOM 1968 C C . CYS C 1 61 ? 19.112 2.779 -5.367 1.00 9.06 41 CYS C C 1
ATOM 1969 O O . CYS C 1 61 ? 18.094 2.064 -5.422 1.00 10.03 41 CYS C O 1
ATOM 1974 N N . VAL C 1 62 ? 20.348 2.321 -5.221 1.00 9.03 42 VAL C N 1
ATOM 1975 C CA . VAL C 1 62 ? 20.616 0.897 -5.162 1.00 9.31 42 VAL C CA 1
ATOM 1976 C C . VAL C 1 62 ? 21.720 0.696 -4.118 1.00 9.12 42 VAL C C 1
ATOM 1977 O O . VAL C 1 62 ? 22.731 1.413 -4.166 1.00 11.10 42 VAL C O 1
ATOM 1981 N N . SER C 1 63 ? 21.555 -0.255 -3.221 1.00 8.54 43 SER C N 1
ATOM 1982 C CA . SER C 1 63 ? 22.642 -0.644 -2.338 1.00 8.94 43 SER C CA 1
ATOM 1983 C C . SER C 1 63 ? 23.234 -1.966 -2.767 1.00 8.31 43 SER C C 1
ATOM 1984 O O . SER C 1 63 ? 22.531 -2.836 -3.313 1.00 9.35 43 SER C O 1
ATOM 1987 N N . ILE C 1 64 ? 24.518 -2.136 -2.468 1.00 7.59 44 ILE C N 1
ATOM 1988 C CA . ILE C 1 64 ? 25.279 -3.333 -2.810 1.00 8.33 44 ILE C CA 1
ATOM 1989 C C . ILE C 1 64 ? 25.999 -3.771 -1.550 1.00 7.87 44 ILE C C 1
ATOM 1990 O O . ILE C 1 64 ? 26.751 -2.989 -0.953 1.00 8.27 44 ILE C O 1
ATOM 1995 N N . THR C 1 65 ? 25.786 -5.032 -1.170 1.00 8.56 45 THR C N 1
ATOM 1996 C CA . THR C 1 65 ? 26.316 -5.629 0.043 1.00 10.63 45 THR C CA 1
ATOM 1997 C C . THR C 1 65 ? 27.012 -6.959 -0.325 1.00 10.06 45 THR C C 1
ATOM 1998 O O . THR C 1 65 ? 26.333 -7.808 -0.860 1.00 9.44 45 THR C O 1
ATOM 2002 N N . PRO C 1 66 ? 28.290 -7.189 0.028 1.00 10.70 46 PRO C N 1
ATOM 2003 C CA . PRO C 1 66 ? 28.885 -8.531 -0.234 1.00 10.11 46 PRO C CA 1
ATOM 2004 C C . PRO C 1 66 ? 28.322 -9.574 0.682 1.00 9.87 46 PRO C C 1
ATOM 2005 O O . PRO C 1 66 ? 28.175 -9.299 1.875 1.00 11.63 46 PRO C O 1
ATOM 2009 N N . ILE C 1 67 ? 27.970 -10.719 0.152 1.00 8.70 47 ILE C N 1
ATOM 2010 C CA . ILE C 1 67 ? 27.402 -11.813 0.915 1.00 8.51 47 ILE C CA 1
ATOM 2011 C C . ILE C 1 67 ? 28.080 -13.119 0.551 1.00 8.32 47 ILE C C 1
ATOM 2012 O O . ILE C 1 67 ? 28.784 -13.220 -0.459 1.00 9.78 47 ILE C O 1
ATOM 2017 N N . GLN C 1 68 ? 27.825 -14.139 1.356 1.00 8.08 48 GLN C N 1
ATOM 2018 C CA . GLN C 1 68 ? 28.011 -15.528 0.931 1.00 9.34 48 GLN C CA 1
ATOM 2019 C C . GLN C 1 68 ? 26.661 -16.177 0.866 1.00 9.53 48 GLN C C 1
ATOM 2020 O O . GLN C 1 68 ? 25.820 -15.919 1.734 1.00 11.73 48 GLN C O 1
ATOM 2026 N N . SER C 1 69 ? 26.444 -16.991 -0.155 1.00 9.73 49 SER C N 1
ATOM 2027 C CA A SER C 1 69 ? 25.162 -17.673 -0.324 0.50 10.46 49 SER C CA 1
ATOM 2028 C CA B SER C 1 69 ? 25.160 -17.647 -0.382 0.50 10.81 49 SER C CA 1
ATOM 2029 C C . SER C 1 69 ? 25.362 -19.162 -0.400 1.00 10.82 49 SER C C 1
ATOM 2030 O O . SER C 1 69 ? 26.269 -19.637 -1.093 1.00 12.91 49 SER C O 1
ATOM 2035 N N . CYS C 1 70 ? 24.513 -19.897 0.312 1.00 10.71 50 CYS C N 1
ATOM 2036 C CA A CYS C 1 70 ? 24.514 -21.337 0.310 0.80 10.59 50 CYS C CA 1
ATOM 2037 C CA B CYS C 1 70 ? 24.513 -21.353 0.323 0.20 11.19 50 CYS C CA 1
ATOM 2038 C C . CYS C 1 70 ? 23.192 -21.800 -0.254 1.00 9.99 50 CYS C C 1
ATOM 2039 O O . CYS C 1 70 ? 22.143 -21.364 0.223 1.00 11.20 50 CYS C O 1
ATOM 2044 N N . TYR C 1 71 ? 23.221 -22.632 -1.281 1.00 10.36 51 TYR C N 1
ATOM 2045 C CA . TYR C 1 71 ? 21.976 -22.931 -1.945 1.00 11.94 51 TYR C CA 1
ATOM 2046 C C . TYR C 1 71 ? 22.007 -24.202 -2.625 1.00 15.20 51 TYR C C 1
ATOM 2047 O O . TYR C 1 71 ? 23.066 -24.708 -2.941 1.00 14.43 51 TYR C O 1
ATOM 2056 N N . ARG C 1 72 ? 20.775 -24.700 -2.876 1.00 14.43 52 ARG C N 1
ATOM 2057 C CA . ARG C 1 72 ? 20.534 -25.910 -3.649 1.00 16.22 52 ARG C CA 1
ATOM 2058 C C . ARG C 1 72 ? 20.448 -25.524 -5.128 1.00 16.45 52 ARG C C 1
ATOM 2059 O O . ARG C 1 72 ? 19.588 -24.720 -5.504 1.00 18.43 52 ARG C O 1
ATOM 2067 N N . TRP C 1 73 ? 21.331 -26.042 -5.963 1.00 18.34 53 TRP C N 1
ATOM 2068 C CA . TRP C 1 73 ? 21.261 -25.799 -7.416 1.00 19.44 53 TRP C CA 1
ATOM 2069 C C . TRP C 1 73 ? 21.577 -27.075 -8.185 1.00 22.14 53 TRP C C 1
ATOM 2070 O O . TRP C 1 73 ? 22.672 -27.624 -8.051 1.00 22.08 53 TRP C O 1
ATOM 2081 N N . GLN C 1 74 ? 20.592 -27.559 -8.949 1.00 23.57 54 GLN C N 1
ATOM 2082 C CA . GLN C 1 74 ? 20.770 -28.717 -9.814 1.00 26.65 54 GLN C CA 1
ATOM 2083 C C . GLN C 1 74 ? 21.284 -29.919 -9.005 1.00 28.33 54 GLN C C 1
ATOM 2084 O O . GLN C 1 74 ? 22.264 -30.573 -9.396 1.00 34.58 54 GLN C O 1
ATOM 2086 N N . GLY C 1 75 ? 20.621 -30.172 -7.872 1.00 28.89 55 GLY C N 1
ATOM 2087 C CA . GLY C 1 75 ? 20.930 -31.293 -6.975 1.00 30.63 55 GLY C CA 1
ATOM 2088 C C . GLY C 1 75 ? 21.944 -31.037 -5.862 1.00 29.54 55 GLY C C 1
ATOM 2089 O O . GLY C 1 75 ? 21.811 -31.590 -4.756 1.00 32.80 55 GLY C O 1
ATOM 2090 N N . ALA C 1 76 ? 22.960 -30.228 -6.153 1.00 24.65 56 ALA C N 1
ATOM 2091 C CA . ALA C 1 76 ? 24.121 -30.034 -5.274 1.00 22.62 56 ALA C CA 1
ATOM 2092 C C . ALA C 1 76 ? 23.884 -28.841 -4.325 1.00 19.60 56 ALA C C 1
ATOM 2093 O O . ALA C 1 76 ? 22.975 -28.003 -4.576 1.00 22.39 56 ALA C O 1
ATOM 2095 N N . ILE C 1 77 ? 24.699 -28.752 -3.257 1.00 19.04 57 ILE C N 1
ATOM 2096 C CA . ILE C 1 77 ? 24.740 -27.556 -2.366 1.00 18.51 57 ILE C CA 1
ATOM 2097 C C . ILE C 1 77 ? 26.065 -26.837 -2.594 1.00 20.07 57 ILE C C 1
ATOM 2098 O O . ILE C 1 77 ? 27.130 -27.395 -2.437 1.00 21.64 57 ILE C O 1
ATOM 2103 N N . ALA C 1 78 ? 25.987 -25.550 -2.886 1.00 17.96 58 ALA C N 1
ATOM 2104 C CA . ALA C 1 78 ? 27.180 -24.709 -3.091 1.00 18.29 58 ALA C CA 1
ATOM 2105 C C . ALA C 1 78 ? 27.195 -23.585 -2.073 1.00 15.14 58 ALA C C 1
ATOM 2106 O O . ALA C 1 78 ? 26.111 -23.235 -1.609 1.00 15.56 58 ALA C O 1
ATOM 2108 N N . ARG C 1 79 ? 28.372 -23.017 -1.777 1.00 15.69 59 ARG C N 1
ATOM 2109 C CA . ARG C 1 79 ? 28.495 -21.749 -1.063 1.00 16.12 59 ARG C CA 1
ATOM 2110 C C . ARG C 1 79 ? 29.417 -20.878 -1.904 1.00 14.87 59 ARG C C 1
ATOM 2111 O O . ARG C 1 79 ? 30.600 -21.221 -2.121 1.00 17.91 59 ARG C O 1
ATOM 2119 N N . GLU C 1 80 ? 28.876 -19.747 -2.342 1.00 12.52 60 GLU C N 1
ATOM 2120 C CA . GLU C 1 80 ? 29.578 -18.839 -3.218 1.00 12.56 60 GLU C CA 1
ATOM 2121 C C . GLU C 1 80 ? 29.454 -17.438 -2.723 1.00 11.08 60 GLU C C 1
ATOM 2122 O O . GLU C 1 80 ? 28.466 -17.065 -2.074 1.00 11.62 60 GLU C O 1
ATOM 2128 N N . THR C 1 81 ? 30.434 -16.611 -3.053 1.00 10.62 61 THR C N 1
ATOM 2129 C CA . THR C 1 81 ? 30.366 -15.193 -2.793 1.00 10.29 61 THR C CA 1
ATOM 2130 C C . THR C 1 81 ? 29.494 -14.542 -3.836 1.00 10.55 61 THR C C 1
ATOM 2131 O O . THR C 1 81 ? 29.554 -14.861 -5.025 1.00 12.77 61 THR C O 1
ATOM 2135 N N . GLU C 1 82 ? 28.686 -13.595 -3.400 1.00 9.50 62 GLU C N 1
ATOM 2136 C CA . GLU C 1 82 ? 27.805 -12.855 -4.274 1.00 9.73 62 GLU C CA 1
ATOM 2137 C C . GLU C 1 82 ? 27.704 -11.422 -3.765 1.00 8.93 62 GLU C C 1
ATOM 2138 O O . GLU C 1 82 ? 28.211 -11.085 -2.689 1.00 9.57 62 GLU C O 1
ATOM 2144 N N . GLN C 1 83 ? 27.012 -10.589 -4.517 1.00 9.23 63 GLN C N 1
ATOM 2145 C CA . GLN C 1 83 ? 26.684 -9.231 -4.127 1.00 9.11 63 GLN C CA 1
ATOM 2146 C C . GLN C 1 83 ? 25.162 -9.154 -4.026 1.00 8.88 63 GLN C C 1
ATOM 2147 O O . GLN C 1 83 ? 24.462 -9.412 -5.022 1.00 10.00 63 GLN C O 1
ATOM 2153 N N . GLN C 1 84 ? 24.665 -8.828 -2.839 1.00 8.49 64 GLN C N 1
ATOM 2154 C CA . GLN C 1 84 ? 23.256 -8.563 -2.655 1.00 8.34 64 GLN C CA 1
ATOM 2155 C C . GLN C 1 84 ? 22.956 -7.143 -3.084 1.00 8.22 64 GLN C C 1
ATOM 2156 O O . GLN C 1 84 ? 23.575 -6.191 -2.592 1.00 9.60 64 GLN C O 1
ATOM 2162 N N . MET C 1 85 ? 21.976 -6.993 -3.961 1.00 8.18 65 MET C N 1
ATOM 2163 C CA . MET C 1 85 ? 21.544 -5.685 -4.427 1.00 8.29 65 MET C CA 1
ATOM 2164 C C . MET C 1 85 ? 20.135 -5.417 -3.915 1.00 8.13 65 MET C C 1
ATOM 2165 O O . MET C 1 85 ? 19.300 -6.345 -3.850 1.00 9.88 65 MET C O 1
ATOM 2170 N N . SER C 1 86 ? 19.890 -4.179 -3.519 1.00 7.80 66 SER C N 1
ATOM 2171 C CA . SER C 1 86 ? 18.569 -3.726 -3.107 1.00 8.26 66 SER C CA 1
ATOM 2172 C C . SER C 1 86 ? 18.253 -2.455 -3.860 1.00 8.10 66 SER C C 1
ATOM 2173 O O . SER C 1 86 ? 18.892 -1.431 -3.653 1.00 9.83 66 SER C O 1
ATOM 2176 N N . PHE C 1 87 ? 17.296 -2.546 -4.784 1.00 7.54 67 PHE C N 1
ATOM 2177 C CA . PHE C 1 87 ? 16.892 -1.418 -5.634 1.00 8.12 67 PHE C CA 1
ATOM 2178 C C . PHE C 1 87 ? 15.656 -0.765 -5.030 1.00 8.15 67 PHE C C 1
ATOM 2179 O O . PHE C 1 87 ? 14.658 -1.443 -4.791 1.00 9.27 67 PHE C O 1
ATOM 2187 N N . LYS C 1 88 ? 15.713 0.548 -4.853 1.00 8.84 68 LYS C N 1
ATOM 2188 C CA . LYS C 1 88 ? 14.560 1.329 -4.382 1.00 9.37 68 LYS C CA 1
ATOM 2189 C C . LYS C 1 88 ? 13.824 1.895 -5.563 1.00 9.41 68 LYS C C 1
ATOM 2190 O O . LYS C 1 88 ? 14.412 2.646 -6.375 1.00 10.84 68 LYS C O 1
ATOM 2196 N N . THR C 1 89 ? 12.542 1.570 -5.691 1.00 9.53 69 THR C N 1
ATOM 2197 C CA . THR C 1 89 ? 11.763 2.007 -6.826 1.00 9.84 69 THR C CA 1
ATOM 2198 C C . THR C 1 89 ? 10.296 2.137 -6.410 1.00 9.39 69 THR C C 1
ATOM 2199 O O . THR C 1 89 ? 9.956 2.063 -5.225 1.00 10.10 69 THR C O 1
ATOM 2203 N N . THR C 1 90 ? 9.438 2.369 -7.389 1.00 10.79 70 THR C N 1
ATOM 2204 C CA . THR C 1 90 ? 8.005 2.447 -7.182 1.00 11.42 70 THR C CA 1
ATOM 2205 C C . THR C 1 90 ? 7.332 1.266 -7.842 1.00 11.30 70 THR C C 1
ATOM 2206 O O . THR C 1 90 ? 7.890 0.621 -8.749 1.00 11.57 70 THR C O 1
ATOM 2210 N N . VAL C 1 91 ? 6.072 1.036 -7.467 1.00 11.92 71 VAL C N 1
ATOM 2211 C CA . VAL C 1 91 ? 5.306 -0.020 -8.096 1.00 13.63 71 VAL C CA 1
ATOM 2212 C C . VAL C 1 91 ? 5.152 0.218 -9.603 1.00 14.12 71 VAL C C 1
ATOM 2213 O O . VAL C 1 91 ? 5.166 -0.735 -10.366 1.00 15.21 71 VAL C O 1
ATOM 2217 N N . GLU C 1 92 ? 5.105 1.494 -9.998 1.00 14.55 72 GLU C N 1
ATOM 2218 C CA . GLU C 1 92 ? 4.953 1.840 -11.402 1.00 16.44 72 GLU C CA 1
ATOM 2219 C C . GLU C 1 92 ? 6.172 1.430 -12.252 1.00 16.15 72 GLU C C 1
ATOM 2220 O O . GLU C 1 92 ? 6.031 1.059 -13.432 1.00 17.12 72 GLU C O 1
ATOM 2226 N N . GLN C 1 93 ? 7.369 1.518 -11.680 1.00 14.39 73 GLN C N 1
ATOM 2227 C CA . GLN C 1 93 ? 8.611 1.183 -12.396 1.00 14.46 73 GLN C CA 1
ATOM 2228 C C . GLN C 1 93 ? 9.052 -0.247 -12.161 1.00 12.50 73 GLN C C 1
ATOM 2229 O O . GLN C 1 93 ? 9.984 -0.694 -12.820 1.00 13.14 73 GLN C O 1
ATOM 2235 N N . LEU C 1 94 ? 8.410 -0.982 -11.253 1.00 12.03 74 LEU C N 1
ATOM 2236 C CA . LEU C 1 94 ? 8.989 -2.223 -10.794 1.00 12.27 74 LEU C CA 1
ATOM 2237 C C . LEU C 1 94 ? 9.097 -3.265 -11.900 1.00 12.17 74 LEU C C 1
ATOM 2238 O O . LEU C 1 94 ? 10.126 -3.934 -12.026 1.00 12.57 74 LEU C O 1
ATOM 2243 N N . ASP C 1 95 ? 8.032 -3.433 -12.684 1.00 13.32 75 ASP C N 1
ATOM 2244 C CA . ASP C 1 95 ? 8.103 -4.440 -13.760 1.00 14.41 75 ASP C CA 1
ATOM 2245 C C . ASP C 1 95 ? 9.219 -4.156 -14.780 1.00 12.92 75 ASP C C 1
ATOM 2246 O O . ASP C 1 95 ? 9.977 -5.061 -15.169 1.00 14.97 75 ASP C O 1
ATOM 2251 N N . ALA C 1 96 ? 9.291 -2.891 -15.166 1.00 12.64 76 ALA C N 1
ATOM 2252 C CA . ALA C 1 96 ? 10.310 -2.489 -16.119 1.00 12.94 76 ALA C CA 1
ATOM 2253 C C . ALA C 1 96 ? 11.700 -2.728 -15.552 1.00 12.28 76 ALA C C 1
ATOM 2254 O O . ALA C 1 96 ? 12.612 -3.203 -16.258 1.00 12.22 76 ALA C O 1
ATOM 2256 N N . LEU C 1 97 ? 11.892 -2.409 -14.273 1.00 12.02 77 LEU C N 1
ATOM 2257 C CA . LEU C 1 97 ? 13.185 -2.625 -13.648 1.00 11.25 77 LEU C CA 1
ATOM 2258 C C . LEU C 1 97 ? 13.529 -4.102 -13.643 1.00 11.14 77 LEU C C 1
ATOM 2259 O O . LEU C 1 97 ? 14.646 -4.489 -13.998 1.00 11.58 77 LEU C O 1
ATOM 2264 N N . GLN C 1 98 ? 12.591 -4.935 -13.207 1.00 12.60 78 GLN C N 1
ATOM 2265 C CA . GLN C 1 98 ? 12.861 -6.325 -13.088 1.00 13.37 78 GLN C CA 1
ATOM 2266 C C . GLN C 1 98 ? 13.200 -6.966 -14.456 1.00 13.43 78 GLN C C 1
ATOM 2267 O O . GLN C 1 98 ? 14.118 -7.773 -14.555 1.00 14.51 78 GLN C O 1
ATOM 2273 N N . GLN C 1 99 ? 12.461 -6.604 -15.487 1.00 13.69 79 GLN C N 1
ATOM 2274 C CA . GLN C 1 99 ? 12.718 -7.090 -16.839 1.00 14.01 79 GLN C CA 1
ATOM 2275 C C . GLN C 1 99 ? 14.057 -6.607 -17.381 1.00 12.46 79 GLN C C 1
ATOM 2276 O O . GLN C 1 99 ? 14.786 -7.353 -18.041 1.00 12.82 79 GLN C O 1
ATOM 2282 N N . TRP C 1 100 ? 14.372 -5.348 -17.141 1.00 11.95 80 TRP C N 1
ATOM 2283 C CA . TRP C 1 100 ? 15.633 -4.800 -17.600 1.00 12.04 80 TRP C CA 1
ATOM 2284 C C . TRP C 1 100 ? 16.780 -5.535 -16.935 1.00 12.09 80 TRP C C 1
ATOM 2285 O O . TRP C 1 100 ? 17.767 -5.885 -17.588 1.00 11.76 80 TRP C O 1
ATOM 2296 N N . LEU C 1 101 ? 16.700 -5.770 -15.619 1.00 12.47 81 LEU C N 1
ATOM 2297 C CA . LEU C 1 101 ? 17.779 -6.503 -14.947 1.00 13.11 81 LEU C CA 1
ATOM 2298 C C . LEU C 1 101 ? 18.002 -7.914 -15.543 1.00 12.94 81 LEU C C 1
ATOM 2299 O O . LEU C 1 101 ? 19.145 -8.319 -15.773 1.00 14.30 81 LEU C O 1
ATOM 2304 N N . GLN C 1 102 ? 16.897 -8.599 -15.804 1.00 13.85 82 GLN C N 1
ATOM 2305 C CA . GLN C 1 102 ? 16.987 -9.900 -16.457 1.00 15.46 82 GLN C CA 1
ATOM 2306 C C . GLN C 1 102 ? 17.705 -9.810 -17.800 1.00 14.00 82 GLN C C 1
ATOM 2307 O O . GLN C 1 102 ? 18.559 -10.660 -18.101 1.00 14.67 82 GLN C O 1
ATOM 2313 N N . SER C 1 103 ? 17.432 -8.752 -18.568 1.00 12.91 83 SER C N 1
ATOM 2314 C CA . SER C 1 103 ? 18.059 -8.578 -19.875 1.00 12.44 83 SER C CA 1
ATOM 2315 C C . SER C 1 103 ? 19.572 -8.438 -19.753 1.00 11.96 83 SER C C 1
ATOM 2316 O O . SER C 1 103 ? 20.310 -8.728 -20.714 1.00 12.87 83 SER C O 1
ATOM 2319 N N . GLN C 1 104 ? 20.032 -7.947 -18.581 1.00 12.13 84 GLN C N 1
ATOM 2320 C CA . GLN C 1 104 ? 21.469 -7.748 -18.411 1.00 13.67 84 GLN C CA 1
ATOM 2321 C C . GLN C 1 104 ? 22.330 -9.027 -18.127 1.00 15.17 84 GLN C C 1
ATOM 2322 O O . GLN C 1 104 ? 23.585 -9.037 -18.266 1.00 15.28 84 GLN C O 1
ATOM 2328 N N . HIS C 1 105 ? 21.651 -10.092 -17.696 1.00 16.15 85 HIS C N 1
ATOM 2329 C CA . HIS C 1 105 ? 22.291 -11.404 -17.414 1.00 16.57 85 HIS C CA 1
ATOM 2330 C C . HIS C 1 105 ? 21.328 -12.476 -17.842 1.00 16.99 85 HIS C C 1
ATOM 2331 O O . HIS C 1 105 ? 20.755 -13.158 -17.002 1.00 17.18 85 HIS C O 1
ATOM 2338 N N . PRO C 1 106 ? 21.128 -12.603 -19.154 1.00 18.03 86 PRO C N 1
ATOM 2339 C CA . PRO C 1 106 ? 20.044 -13.431 -19.660 1.00 19.18 86 PRO C CA 1
ATOM 2340 C C . PRO C 1 106 ? 20.200 -14.928 -19.395 1.00 21.74 86 PRO C C 1
ATOM 2341 O O . PRO C 1 106 ? 19.226 -15.663 -19.457 1.00 25.24 86 PRO C O 1
ATOM 2345 N N . TYR C 1 107 ? 21.415 -15.348 -19.089 1.00 20.27 87 TYR C N 1
ATOM 2346 C CA . TYR C 1 107 ? 21.779 -16.756 -18.840 1.00 23.30 87 TYR C CA 1
ATOM 2347 C C . TYR C 1 107 ? 21.467 -17.145 -17.381 1.00 23.90 87 TYR C C 1
ATOM 2348 O O . TYR C 1 107 ? 21.479 -18.333 -17.015 1.00 27.32 87 TYR C O 1
ATOM 2357 N N . ALA C 1 108 ? 21.210 -16.148 -16.543 1.00 20.50 88 ALA C N 1
ATOM 2358 C CA . ALA C 1 108 ? 21.058 -16.370 -15.151 1.00 19.59 88 ALA C CA 1
ATOM 2359 C C . ALA C 1 108 ? 19.548 -16.554 -14.812 1.00 18.45 88 ALA C C 1
ATOM 2360 O O . ALA C 1 108 ? 18.673 -16.111 -15.539 1.00 22.13 88 ALA C O 1
ATOM 2362 N N . LEU C 1 109 ? 19.240 -17.307 -13.765 1.00 18.41 89 LEU C N 1
ATOM 2363 C CA . LEU C 1 109 ? 17.903 -17.352 -13.125 1.00 15.68 89 LEU C CA 1
ATOM 2364 C C . LEU C 1 109 ? 18.129 -16.588 -11.850 1.00 14.10 89 LEU C C 1
ATOM 2365 O O . LEU C 1 109 ? 18.490 -17.130 -10.819 1.00 15.08 89 LEU C O 1
ATOM 2370 N N . PRO C 1 110 ? 18.004 -15.262 -11.915 1.00 13.82 90 PRO C N 1
ATOM 2371 C CA . PRO C 1 110 ? 18.468 -14.511 -10.753 1.00 14.14 90 PRO C CA 1
ATOM 2372 C C . PRO C 1 110 ? 17.455 -14.505 -9.595 1.00 12.36 90 PRO C C 1
ATOM 2373 O O . PRO C 1 110 ? 16.235 -14.639 -9.804 1.00 12.96 90 PRO C O 1
ATOM 2377 N N . GLU C 1 111 ? 17.974 -14.293 -8.407 1.00 11.99 91 GLU C N 1
ATOM 2378 C CA . GLU C 1 111 ? 17.120 -13.998 -7.267 1.00 11.30 91 GLU C CA 1
ATOM 2379 C C . GLU C 1 111 ? 16.190 -12.846 -7.615 1.00 10.57 91 GLU C C 1
ATOM 2380 O O . GLU C 1 111 ? 16.592 -11.840 -8.236 1.00 11.20 91 GLU C O 1
ATOM 2386 N N . CYS C 1 112 ? 14.922 -12.970 -7.234 1.00 10.24 92 CYS C N 1
ATOM 2387 C CA . CYS C 1 112 ? 13.984 -11.881 -7.491 1.00 10.86 92 CYS C CA 1
ATOM 2388 C C . CYS C 1 112 ? 12.983 -11.875 -6.378 1.00 10.84 92 CYS C C 1
ATOM 2389 O O . CYS C 1 112 ? 12.074 -12.735 -6.358 1.00 13.06 92 CYS C O 1
ATOM 2392 N N . LEU C 1 113 ? 13.178 -10.996 -5.398 1.00 9.93 93 LEU C N 1
ATOM 2393 C CA . LEU C 1 113 ? 12.266 -10.876 -4.285 1.00 10.42 93 LEU C CA 1
ATOM 2394 C C . LEU C 1 113 ? 11.910 -9.422 -4.097 1.00 9.53 93 LEU C C 1
ATOM 2395 O O . LEU C 1 113 ? 12.791 -8.569 -4.095 1.00 11.70 93 LEU C O 1
ATOM 2400 N N . VAL C 1 114 ? 10.619 -9.135 -3.901 1.00 8.30 94 VAL C N 1
ATOM 2401 C CA . VAL C 1 114 ? 10.177 -7.760 -3.747 1.00 8.12 94 VAL C CA 1
ATOM 2402 C C . VAL C 1 114 ? 9.563 -7.567 -2.392 1.00 8.07 94 VAL C C 1
ATOM 2403 O O . VAL C 1 114 ? 8.691 -8.349 -1.978 1.00 8.86 94 VAL C O 1
ATOM 2407 N N . LEU C 1 115 ? 9.984 -6.527 -1.690 1.00 8.10 95 LEU C N 1
ATOM 2408 C CA . LEU C 1 115 ? 9.406 -6.117 -0.427 1.00 8.66 95 LEU C CA 1
ATOM 2409 C C . LEU C 1 115 ? 8.680 -4.790 -0.585 1.00 8.49 95 LEU C C 1
ATOM 2410 O O . LEU C 1 115 ? 9.080 -3.931 -1.382 1.00 9.36 95 LEU C O 1
ATOM 2415 N N . THR C 1 116 ? 7.641 -4.601 0.243 1.00 8.75 96 THR C N 1
ATOM 2416 C CA . THR C 1 116 ? 6.907 -3.335 0.265 1.00 9.50 96 THR C CA 1
ATOM 2417 C C . THR C 1 116 ? 7.092 -2.678 1.616 1.00 9.65 96 THR C C 1
ATOM 2418 O O . THR C 1 116 ? 6.559 -3.164 2.626 1.00 11.17 96 THR C O 1
ATOM 2422 N N . PRO C 1 117 ? 7.829 -1.566 1.689 1.00 9.92 97 PRO C N 1
ATOM 2423 C CA . PRO C 1 117 ? 7.874 -0.804 2.941 1.00 10.56 97 PRO C CA 1
ATOM 2424 C C . PRO C 1 117 ? 6.475 -0.289 3.307 1.00 10.86 97 PRO C C 1
ATOM 2425 O O . PRO C 1 117 ? 5.644 0.056 2.434 1.00 13.40 97 PRO C O 1
ATOM 2429 N N . ILE C 1 118 ? 6.199 -0.214 4.590 1.00 10.08 98 ILE C N 1
ATOM 2430 C CA . ILE C 1 118 ? 4.892 0.227 5.068 1.00 11.25 98 ILE C CA 1
ATOM 2431 C C . ILE C 1 118 ? 4.888 1.684 5.425 1.00 10.36 98 ILE C C 1
ATOM 2432 O O . ILE C 1 118 ? 3.781 2.251 5.594 1.00 11.11 98 ILE C O 1
ATOM 2437 N N . ALA C 1 119 ? 6.050 2.314 5.593 1.00 10.07 99 ALA C N 1
ATOM 2438 C CA . ALA C 1 119 ? 6.091 3.727 5.907 1.00 10.69 99 ALA C CA 1
ATOM 2439 C C . ALA C 1 119 ? 7.402 4.284 5.422 1.00 10.31 99 ALA C C 1
ATOM 2440 O O . ALA C 1 119 ? 8.397 3.543 5.200 1.00 9.93 99 ALA C O 1
ATOM 2442 N N . SER C 1 120 ? 7.435 5.590 5.289 1.00 10.39 100 SER C N 1
ATOM 2443 C CA . SER C 1 120 ? 8.642 6.341 4.953 1.00 10.72 100 SER C CA 1
ATOM 2444 C C . SER C 1 120 ? 8.456 7.745 5.505 1.00 11.81 100 SER C C 1
ATOM 2445 O O . SER C 1 120 ? 7.488 8.022 6.183 1.00 14.45 100 SER C O 1
ATOM 2448 N N . SER C 1 121 ? 9.363 8.641 5.210 1.00 13.92 101 SER C N 1
ATOM 2449 C CA . SER C 1 121 ? 9.141 10.068 5.466 1.00 14.24 101 SER C CA 1
ATOM 2450 C C . SER C 1 121 ? 8.598 10.698 4.204 1.00 13.73 101 SER C C 1
ATOM 2451 O O . SER C 1 121 ? 8.819 10.206 3.101 1.00 14.33 101 SER C O 1
ATOM 2454 N N . VAL C 1 122 ? 7.880 11.823 4.335 1.00 14.81 102 VAL C N 1
ATOM 2455 C CA . VAL C 1 122 ? 7.406 12.516 3.147 1.00 15.39 102 VAL C CA 1
ATOM 2456 C C . VAL C 1 122 ? 8.585 12.852 2.234 1.00 13.57 102 VAL C C 1
ATOM 2457 O O . VAL C 1 122 ? 8.511 12.689 1.025 1.00 15.04 102 VAL C O 1
ATOM 2461 N N . ALA C 1 123 ? 9.644 13.413 2.814 1.00 14.11 103 ALA C N 1
ATOM 2462 C CA . ALA C 1 123 ? 10.771 13.892 2.031 1.00 14.61 103 ALA C CA 1
ATOM 2463 C C . ALA C 1 123 ? 11.464 12.759 1.269 1.00 13.22 103 ALA C C 1
ATOM 2464 O O . ALA C 1 123 ? 11.841 12.936 0.125 1.00 14.28 103 ALA C O 1
ATOM 2466 N N . TYR C 1 124 ? 11.633 11.610 1.932 1.00 12.91 104 TYR C N 1
ATOM 2467 C CA . TYR C 1 124 ? 12.337 10.505 1.290 1.00 12.45 104 TYR C CA 1
ATOM 2468 C C . TYR C 1 124 ? 11.480 9.910 0.186 1.00 11.53 104 TYR C C 1
ATOM 2469 O O . TYR C 1 124 ? 11.921 9.692 -0.927 1.00 11.90 104 TYR C O 1
ATOM 2478 N N . ARG C 1 125 ? 10.204 9.693 0.493 1.00 11.73 105 ARG C N 1
ATOM 2479 C CA . ARG C 1 125 ? 9.291 9.224 -0.537 1.00 11.76 105 ARG C CA 1
ATOM 2480 C C . ARG C 1 125 ? 9.269 10.138 -1.747 1.00 11.84 105 ARG C C 1
ATOM 2481 O O . ARG C 1 125 ? 9.306 9.715 -2.878 1.00 13.34 105 ARG C O 1
ATOM 2489 N N . ASP C 1 126 ? 9.138 11.433 -1.486 1.00 13.60 106 ASP C N 1
ATOM 2490 C CA . ASP C 1 126 ? 9.085 12.395 -2.594 1.00 14.57 106 ASP C CA 1
ATOM 2491 C C . ASP C 1 126 ? 10.358 12.426 -3.430 1.00 14.17 106 ASP C C 1
ATOM 2492 O O . ASP C 1 126 ? 10.299 12.482 -4.655 1.00 15.07 106 ASP C O 1
ATOM 2497 N N . TRP C 1 127 ? 11.504 12.332 -2.748 1.00 13.49 107 TRP C N 1
ATOM 2498 C CA . TRP C 1 127 ? 12.796 12.258 -3.447 1.00 13.70 107 TRP C CA 1
ATOM 2499 C C . TRP C 1 127 ? 12.836 11.025 -4.327 1.00 13.25 107 TRP C C 1
ATOM 2500 O O . TRP C 1 127 ? 13.235 11.074 -5.481 1.00 13.85 107 TRP C O 1
ATOM 2511 N N . LEU C 1 128 ? 12.432 9.890 -3.753 1.00 12.40 108 LEU C N 1
ATOM 2512 C CA . LEU C 1 128 ? 12.489 8.639 -4.494 1.00 12.76 108 LEU C CA 1
ATOM 2513 C C . LEU C 1 128 ? 11.625 8.753 -5.748 1.00 13.12 108 LEU C C 1
ATOM 2514 O O . LEU C 1 128 ? 12.075 8.456 -6.852 1.00 14.27 108 LEU C O 1
ATOM 2519 N N . ARG C 1 129 ? 10.399 9.234 -5.596 1.00 13.43 109 ARG C N 1
ATOM 2520 C CA . ARG C 1 129 ? 9.519 9.327 -6.748 1.00 15.32 109 ARG C CA 1
ATOM 2521 C C . ARG C 1 129 ? 10.051 10.324 -7.795 1.00 17.27 109 ARG C C 1
ATOM 2522 O O . ARG C 1 129 ? 9.940 10.073 -8.999 1.00 18.30 109 ARG C O 1
ATOM 2530 N N . SER C 1 130 ? 10.670 11.403 -7.316 1.00 17.66 110 SER C N 1
ATOM 2531 C CA . SER C 1 130 ? 11.297 12.436 -8.201 1.00 19.70 110 SER C CA 1
ATOM 2532 C C . SER C 1 130 ? 12.450 11.902 -9.065 1.00 19.83 110 SER C C 1
ATOM 2533 O O . SER C 1 130 ? 12.812 12.498 -10.070 1.00 22.60 110 SER C O 1
ATOM 2536 N N . SER C 1 131 ? 13.036 10.786 -8.665 1.00 16.77 111 SER C N 1
ATOM 2537 C CA . SER C 1 131 ? 14.224 10.246 -9.289 1.00 18.49 111 SER C CA 1
ATOM 2538 C C . SER C 1 131 ? 13.961 9.266 -10.413 1.00 21.01 111 SER C C 1
ATOM 2539 O O . SER C 1 131 ? 14.908 8.805 -11.048 1.00 26.21 111 SER C O 1
ATOM 2542 N N . LEU C 1 132 ? 12.702 8.947 -10.678 1.00 19.69 112 LEU C N 1
ATOM 2543 C CA . LEU C 1 132 ? 12.356 7.891 -11.621 1.00 19.62 112 LEU C CA 1
ATOM 2544 C C . LEU C 1 132 ? 11.853 8.485 -12.907 1.00 22.79 112 LEU C C 1
ATOM 2545 O O . LEU C 1 132 ? 11.309 9.578 -12.882 1.00 26.22 112 LEU C O 1
ATOM 2550 N N . SER C 1 133 ? 12.024 7.766 -14.019 1.00 24.65 113 SER C N 1
ATOM 2551 C CA . SER C 1 133 ? 11.705 8.289 -15.359 1.00 28.96 113 SER C CA 1
ATOM 2552 C C . SER C 1 133 ? 11.002 7.218 -16.175 1.00 32.40 113 SER C C 1
ATOM 2553 O O . SER C 1 133 ? 11.655 6.308 -16.697 1.00 42.98 113 SER C O 1
#

Organism: Synechococcus elongatus (strain ATCC 33912 / PCC 7942 / FACHB-805) (NCBI:txid1140)

InterPro domains:
  IPR004323 Divalent ion tolerance protein, CutA [PF03091] (15-110)
  IPR004323 Divalent ion tolerance protein, CutA [PTHR23419] (13-112)
  IPR011322 Nitrogen regulatory PII-like, alpha/beta [SSF54913] (12-112)
  IPR015867 Nitrogen regulatory protein PII/ATP phosphoribosyltransferase, C-terminal [G3DSA:3.30.70.120] (6-113)

Solvent-accessible surface area: 13092 Å² total; per-residue (Å²): 86,44,52,169,13,79,23,0,30,8,0,26,0,9,0,45,62,81,91,54,0,35,123,13,0,67,39,0,7,93,58,19,20,2,3,13,1,9,3,17,73,9,30,2,1,40,73,108,158,73,59,42,25,99,95,99,14,19,30,0,15,0,10,0,4,63,116,50,12,84,45,0,13,118,51,3,56,84,98,16,63,67,110,44,25,14,2,0,0,12,32,0,63,6,0,6,65,47,12,69,72,69,1,80,91,47,58,64,64,30,54,162,12,82,24,1,34,8,0,28,0,8,0,46,64,83,90,54,0,39,121,10,0,70,42,0,1,119,59,25,17,1,0,13,0,7,1,17,75,8,35,10,1,46,101,156,167,55,62,41,18,100,89,98,14,21,33,0,16,0,7,0,4,60,110,51,7,87,45,0,15,55,49,5,81,80,95,14,64,66,117,81,24,20,3,1,0,12,38,0,65,8,0,6,57,37,9,66,72,34,1,74,94,24,59,83,35,45,163,14,74,61,3,28,7,2,27,5,17,10,77,72,83,92,34,0,36,112,8,0,54,36,0,1,96,49,1,18,0,1,13,0,8,1,16,74,9,26,1,1,45,63,130,101,61,65,38,32,110,89,94,33,22,31,0,16,0,8,0,10,56,127,32,11,85,49,0,10,81,62,7,36,64,91,4,98,183,34,69,22,18,5,2,0,11,36,0,64,7,0,10,66,59,9,51,62,40,1,114,88,14,31,104